Protein AF-0000000074038836 (afdb_homodimer)

Foldseek 3Di:
DKEWEFEDAVLFTFKIKIADPLCADPPDRDPLNVQLCVLVVVLVVVQVPQPQWDKDWDDPDGRMTMIGTPGGPPRVVRSVSSVCSQVSLVVSCVVPVPGYHYYYYYDDPVPVVPVVVVVPPD/DKEWEFEDAVLFTFKIKIADPLCADPPDRDPLNVQLCVLVVVLVVVQVPQPQWDKDWDDPDGRMTMIGTPGHPPRVVRSVSSVCSQVSLVVSCVVPVPGYHYYYYYDDPPPVVVVVVVVPPD

Solvent-accessible surface area (backbone atoms only — not comparable to full-atom values): 12627 Å² total; per-residue (Å²): 87,35,40,36,39,39,34,17,52,97,76,32,62,37,37,36,38,33,38,26,72,44,60,49,54,87,85,73,50,42,54,66,35,53,42,53,48,16,47,53,51,16,47,52,49,50,46,68,68,36,80,57,38,41,71,49,77,46,74,81,44,86,23,29,44,37,38,34,49,77,43,56,74,53,52,52,23,47,36,20,32,34,50,37,50,53,38,20,47,48,37,43,20,68,76,34,64,87,43,31,47,64,47,77,45,71,60,53,88,73,60,61,57,59,67,60,50,68,70,59,68,114,87,34,41,36,39,38,33,16,52,98,73,31,60,38,37,38,39,34,38,24,71,43,59,51,53,86,86,70,52,42,55,67,33,54,43,52,48,16,46,53,51,14,47,52,50,49,46,67,69,34,82,56,36,40,72,48,75,44,74,81,45,86,22,28,43,36,41,33,49,79,43,56,74,54,51,51,24,45,37,20,32,34,49,35,49,54,38,20,47,48,36,43,19,69,75,34,64,87,44,30,46,65,48,78,45,72,60,53,89,74,61,61,58,58,68,59,51,67,69,61,67,118

InterPro domains:
  IPR007422 Cysteine protease Prp [PF04327] (1-100)
  IPR036764 Cysteine protease Prp superfamily [G3DSA:3.30.70.1490] (1-104)
  IPR036764 Cysteine protease Prp superfamily [SSF118010] (1-103)

Organism: NCBI:txid159291

Sequence (244 aa):
MISVSVRTRDGIPVRIEANGHGLRGADHRSASCAAVSAVLKGLGVVLVENSSCTVQGSVAGPGAFVLTVKDCRDQAWLQGVADLLGQTLQEIALAWPEEVCFSADELSKTEFSRIEENSDGTMISVSVRTRDGIPVRIEANGHGLRGADHRSASCAAVSAVLKGLGVVLVENSSCTVQGSVAGPGAFVLTVKDCRDQAWLQGVADLLGQTLQEIALAWPEEVCFSADELSKTEFSRIEENSDGT

Structure (mmCIF, N/CA/C/O backbone):
data_AF-0000000074038836-model_v1
#
loop_
_entity.id
_entity.type
_entity.pdbx_description
1 polymer 'Uncharacterized conserved protein YsxB, DUF464 family'
#
loop_
_atom_site.group_PDB
_atom_site.id
_atom_site.type_symbol
_atom_site.label_atom_id
_atom_site.label_alt_id
_atom_site.label_comp_id
_atom_site.label_asym_id
_atom_site.label_entity_id
_atom_site.label_seq_id
_atom_site.pdbx_PDB_ins_code
_atom_site.Cartn_x
_atom_site.Cartn_y
_atom_site.Cartn_z
_atom_site.occupancy
_atom_site.B_iso_or_equiv
_atom_site.auth_seq_id
_atom_site.auth_comp_id
_atom_site.auth_asym_id
_atom_site.auth_atom_id
_atom_site.pdbx_PDB_model_num
ATOM 1 N N . MET A 1 1 ? 13.664 -13.961 -8.438 1 88.31 1 MET A N 1
ATOM 2 C CA . MET A 1 1 ? 13.594 -13.234 -7.172 1 88.31 1 MET A CA 1
ATOM 3 C C . MET A 1 1 ? 13.422 -11.742 -7.406 1 88.31 1 MET A C 1
ATOM 5 O O . MET A 1 1 ? 14.094 -11.156 -8.258 1 88.31 1 MET A O 1
ATOM 9 N N . ILE A 1 2 ? 12.562 -11.188 -6.824 1 91.25 2 ILE A N 1
ATOM 10 C CA . ILE A 1 2 ? 12.312 -9.75 -6.887 1 91.25 2 ILE A CA 1
ATOM 11 C C . ILE A 1 2 ? 12.93 -9.062 -5.668 1 91.25 2 ILE A C 1
ATOM 13 O O . ILE A 1 2 ? 12.68 -9.477 -4.531 1 91.25 2 ILE A O 1
ATOM 17 N N . SER A 1 3 ? 13.75 -8.141 -5.887 1 94.44 3 SER A N 1
ATOM 18 C CA . SER A 1 3 ? 14.312 -7.336 -4.809 1 94.44 3 SER A CA 1
ATOM 19 C C . SER A 1 3 ? 13.734 -5.926 -4.809 1 94.44 3 SER A C 1
ATOM 21 O O . SER A 1 3 ? 13.703 -5.266 -5.848 1 94.44 3 SER A O 1
ATOM 23 N N . VAL A 1 4 ? 13.234 -5.512 -3.717 1 96.25 4 VAL A N 1
ATOM 24 C CA . VAL A 1 4 ? 12.703 -4.164 -3.561 1 96.25 4 VAL A CA 1
ATOM 25 C C . VAL A 1 4 ? 13.43 -3.451 -2.424 1 96.25 4 VAL A C 1
ATOM 27 O O . VAL A 1 4 ? 13.586 -4.008 -1.334 1 96.25 4 VAL A O 1
ATOM 30 N N . SER A 1 5 ? 13.859 -2.26 -2.66 1 96.19 5 SER A N 1
ATOM 31 C CA . SER A 1 5 ? 14.539 -1.459 -1.647 1 96.19 5 SER A CA 1
ATOM 32 C C . SER A 1 5 ? 13.922 -0.07 -1.532 1 96.19 5 SER A C 1
ATOM 34 O O . SER A 1 5 ? 13.547 0.534 -2.539 1 96.19 5 SER A O 1
ATOM 36 N N . VAL A 1 6 ? 13.758 0.363 -0.367 1 96.56 6 VAL A N 1
ATOM 37 C CA . VAL A 1 6 ? 13.305 1.716 -0.069 1 96.56 6 VAL A CA 1
ATOM 38 C C . VAL A 1 6 ? 14.359 2.449 0.755 1 96.56 6 VAL A C 1
ATOM 40 O O . VAL A 1 6 ? 14.703 2.018 1.856 1 96.56 6 VAL A O 1
ATOM 43 N N . ARG A 1 7 ? 14.836 3.502 0.233 1 95.81 7 ARG A N 1
ATOM 44 C CA . ARG A 1 7 ? 15.789 4.344 0.943 1 95.81 7 ARG A CA 1
ATOM 45 C C . ARG A 1 7 ? 15.125 5.609 1.468 1 95.81 7 ARG A C 1
ATOM 47 O O . ARG A 1 7 ? 14.453 6.324 0.716 1 95.81 7 ARG A O 1
ATOM 54 N N . THR A 1 8 ? 15.367 5.824 2.73 1 93.06 8 THR A N 1
ATOM 55 C CA . THR A 1 8 ? 14.703 6.953 3.369 1 93.06 8 THR A CA 1
ATOM 56 C C . THR A 1 8 ? 15.727 7.938 3.932 1 93.06 8 THR A C 1
ATOM 58 O O . THR A 1 8 ? 16.875 7.574 4.176 1 93.06 8 THR A O 1
ATOM 61 N N . ARG A 1 9 ? 15.32 9.195 3.967 1 89.88 9 ARG A N 1
ATOM 62 C CA . ARG A 1 9 ? 16 10.258 4.699 1 89.88 9 ARG A CA 1
ATOM 63 C C . ARG A 1 9 ? 15.109 10.836 5.785 1 89.88 9 ARG A C 1
ATOM 65 O O . ARG A 1 9 ? 14.07 11.43 5.484 1 89.88 9 ARG A O 1
ATOM 72 N N . ASP A 1 10 ? 15.492 10.695 7.055 1 84.12 10 ASP A N 1
ATOM 73 C CA . ASP A 1 10 ? 14.672 11.141 8.172 1 84.12 10 ASP A CA 1
ATOM 74 C C . ASP A 1 10 ? 13.281 10.508 8.125 1 84.12 10 ASP A C 1
ATOM 76 O O . ASP A 1 10 ? 12.273 11.195 8.289 1 84.12 10 ASP A O 1
ATOM 80 N N . GLY A 1 11 ? 13.211 9.195 7.652 1 82.5 11 GLY A N 1
ATOM 81 C CA . GLY A 1 11 ? 11.977 8.422 7.637 1 82.5 11 GLY A CA 1
ATOM 82 C C . GLY A 1 11 ? 11.156 8.641 6.379 1 82.5 11 GLY A C 1
ATOM 83 O O . GLY A 1 11 ? 10.133 7.992 6.184 1 82.5 11 GLY A O 1
ATOM 84 N N . ILE A 1 12 ? 11.57 9.547 5.566 1 86 12 ILE A N 1
ATOM 85 C CA . ILE A 1 12 ? 10.852 9.875 4.34 1 86 12 ILE A CA 1
ATOM 86 C C . ILE A 1 12 ? 11.516 9.18 3.15 1 86 12 ILE A C 1
ATOM 88 O O . ILE A 1 12 ? 12.727 9.273 2.969 1 86 12 ILE A O 1
ATOM 92 N N . PRO A 1 13 ? 10.695 8.461 2.369 1 91.94 13 PRO A N 1
ATOM 93 C CA . PRO A 1 13 ? 11.289 7.777 1.222 1 91.94 13 PRO A CA 1
ATOM 94 C C . PRO A 1 13 ? 11.875 8.742 0.195 1 91.94 13 PRO A C 1
ATOM 96 O O . PRO A 1 13 ? 11.203 9.688 -0.222 1 91.94 13 PRO A O 1
ATOM 99 N N . VAL A 1 14 ? 13.039 8.555 -0.235 1 92.5 14 VAL A N 1
ATOM 100 C CA . VAL A 1 14 ? 13.672 9.414 -1.227 1 92.5 14 VAL A CA 1
ATOM 101 C C . VAL A 1 14 ? 13.953 8.617 -2.498 1 92.5 14 VAL A C 1
ATOM 103 O O . VAL A 1 14 ? 14.031 9.18 -3.59 1 92.5 14 VAL A O 1
ATOM 106 N N . ARG A 1 15 ? 14.117 7.27 -2.32 1 94.31 15 ARG A N 1
ATOM 107 C CA . ARG A 1 15 ? 14.406 6.422 -3.471 1 94.31 15 ARG A CA 1
ATOM 108 C C . ARG A 1 15 ? 13.805 5.031 -3.293 1 94.31 15 ARG A C 1
ATOM 110 O O . ARG A 1 15 ? 13.945 4.418 -2.23 1 94.31 15 ARG A O 1
ATOM 117 N N . ILE A 1 16 ? 13.141 4.555 -4.293 1 95.38 16 ILE A N 1
ATOM 118 C CA . ILE A 1 16 ? 12.555 3.219 -4.336 1 95.38 16 ILE A CA 1
ATOM 119 C C . ILE A 1 16 ? 13.047 2.479 -5.578 1 95.38 16 ILE A C 1
ATOM 121 O O . ILE A 1 16 ? 12.984 3.012 -6.688 1 95.38 16 ILE A O 1
ATOM 125 N N . GLU A 1 17 ? 13.547 1.301 -5.348 1 93.56 17 GLU A N 1
ATOM 126 C CA . GLU A 1 17 ? 14.07 0.498 -6.449 1 93.56 17 GLU A CA 1
ATOM 127 C C . GLU A 1 17 ? 13.531 -0.93 -6.395 1 93.56 17 GLU A C 1
ATOM 129 O O . GLU A 1 17 ? 13.406 -1.51 -5.316 1 93.56 17 GLU A O 1
ATOM 134 N N . ALA A 1 18 ? 13.211 -1.424 -7.516 1 93.06 18 ALA A N 1
ATOM 135 C CA . ALA A 1 18 ? 12.82 -2.824 -7.652 1 93.06 18 ALA A CA 1
ATOM 136 C C . ALA A 1 18 ? 13.516 -3.477 -8.844 1 93.06 18 ALA A C 1
ATOM 138 O O . ALA A 1 18 ? 13.68 -2.854 -9.891 1 93.06 18 ALA A O 1
ATOM 139 N N . ASN A 1 19 ? 13.992 -4.668 -8.547 1 88.81 19 ASN A N 1
ATOM 140 C CA . ASN A 1 19 ? 14.664 -5.441 -9.586 1 88.81 19 ASN A CA 1
ATOM 141 C C . ASN A 1 19 ? 14.266 -6.914 -9.531 1 88.81 19 ASN A C 1
ATOM 143 O O . ASN A 1 19 ? 14.109 -7.48 -8.453 1 88.81 19 ASN A O 1
ATOM 147 N N . GLY A 1 20 ? 14.242 -7.516 -10.742 1 80.38 20 GLY A N 1
ATOM 148 C CA . GLY A 1 20 ? 14.023 -8.953 -10.734 1 80.38 20 GLY A CA 1
ATOM 149 C C . GLY A 1 20 ? 13.336 -9.453 -11.992 1 80.38 20 GLY A C 1
ATOM 150 O O . GLY A 1 20 ? 12.695 -8.688 -12.703 1 80.38 20 GLY A O 1
ATOM 151 N N . HIS A 1 21 ? 13.703 -10.617 -12.422 1 61.56 21 HIS A N 1
ATOM 152 C CA . HIS A 1 21 ? 13.281 -11.344 -13.609 1 61.56 21 HIS A CA 1
ATOM 153 C C . HIS A 1 21 ? 11.758 -11.469 -13.672 1 61.56 21 HIS A C 1
ATOM 155 O O . HIS A 1 21 ? 11.188 -11.594 -14.758 1 61.56 21 HIS A O 1
ATOM 161 N N . GLY A 1 22 ? 11.148 -11.555 -12.562 1 53.28 22 GLY A N 1
ATOM 162 C CA . GLY A 1 22 ? 9.711 -11.766 -12.539 1 53.28 22 GLY A CA 1
ATOM 163 C C . GLY A 1 22 ? 8.922 -10.555 -13.016 1 53.28 22 GLY A C 1
ATOM 164 O O . GLY A 1 22 ? 7.707 -10.641 -13.211 1 53.28 22 GLY A O 1
ATOM 165 N N . LEU A 1 23 ? 9.68 -9.305 -12.961 1 53.97 23 LEU A N 1
ATOM 166 C CA . LEU A 1 23 ? 8.977 -8.117 -13.438 1 53.97 23 LEU A CA 1
ATOM 167 C C . LEU A 1 23 ? 9.047 -8.016 -14.953 1 53.97 23 LEU A C 1
ATOM 169 O O . LEU A 1 23 ? 8.469 -7.102 -15.547 1 53.97 23 LEU A O 1
ATOM 173 N N . ARG A 1 24 ? 9.984 -8.82 -15.625 1 50.97 24 ARG A N 1
ATOM 174 C CA . ARG A 1 24 ? 10.32 -8.656 -17.031 1 50.97 24 ARG A CA 1
ATOM 175 C C . ARG A 1 24 ? 9.102 -8.891 -17.922 1 50.97 24 ARG A C 1
ATOM 177 O O . ARG A 1 24 ? 8.938 -8.234 -18.938 1 50.97 24 ARG A O 1
ATOM 184 N N . GLY A 1 25 ? 8.523 -10.273 -18.188 1 43.94 25 GLY A N 1
ATOM 185 C CA . GLY A 1 25 ? 7.68 -10.602 -19.328 1 43.94 25 GLY A CA 1
ATOM 186 C C . GLY A 1 25 ? 6.254 -10.938 -18.938 1 43.94 25 GLY A C 1
ATOM 187 O O . GLY A 1 25 ? 5.98 -11.273 -17.781 1 43.94 25 GLY A O 1
ATOM 188 N N . ALA A 1 26 ? 5.289 -10.367 -19.812 1 46.34 26 ALA A N 1
ATOM 189 C CA . ALA A 1 26 ? 3.838 -10.516 -19.891 1 46.34 26 ALA A CA 1
ATOM 190 C C . ALA A 1 26 ? 3.412 -11.938 -19.562 1 46.34 26 ALA A C 1
ATOM 192 O O . ALA A 1 26 ? 2.328 -12.164 -19.016 1 46.34 26 ALA A O 1
ATOM 193 N N . ASP A 1 27 ? 4.156 -12.883 -20.047 1 48.97 27 ASP A N 1
ATOM 194 C CA . ASP A 1 27 ? 3.48 -14.164 -20.219 1 48.97 27 ASP A CA 1
ATOM 195 C C . ASP A 1 27 ? 3.244 -14.844 -18.859 1 48.97 27 ASP A C 1
ATOM 197 O O . ASP A 1 27 ? 2.195 -15.453 -18.641 1 48.97 27 ASP A O 1
ATOM 201 N N . HIS A 1 28 ? 4.348 -14.891 -17.953 1 55.69 28 HIS A N 1
ATOM 202 C CA . HIS A 1 28 ? 4.125 -15.648 -16.734 1 55.69 28 HIS A CA 1
ATOM 203 C C . HIS A 1 28 ? 4.48 -14.828 -15.5 1 55.69 28 HIS A C 1
ATOM 205 O O . HIS A 1 28 ? 5.535 -15.039 -14.891 1 55.69 28 HIS A O 1
ATOM 211 N N . ARG A 1 29 ? 3.824 -13.75 -15.328 1 66.12 29 ARG A N 1
ATOM 212 C CA . ARG A 1 29 ? 4.16 -13.039 -14.102 1 66.12 29 ARG A CA 1
ATOM 213 C C . ARG A 1 29 ? 3.705 -13.82 -12.875 1 66.12 29 ARG A C 1
ATOM 215 O O . ARG A 1 29 ? 2.578 -14.32 -12.828 1 66.12 29 ARG A O 1
ATOM 222 N N . SER A 1 30 ? 4.777 -14.086 -12.094 1 84.06 30 SER A N 1
ATOM 223 C CA . SER A 1 30 ? 4.457 -14.758 -10.844 1 84.06 30 SER A CA 1
ATOM 224 C C . SER A 1 30 ? 3.49 -13.93 -10 1 84.06 30 SER A C 1
ATOM 226 O O . SER A 1 30 ? 3.279 -12.742 -10.273 1 84.06 30 SER A O 1
ATOM 228 N N . ALA A 1 31 ? 2.773 -14.539 -9.227 1 87.75 31 ALA A N 1
ATOM 229 C CA . ALA A 1 31 ? 1.852 -13.906 -8.289 1 87.75 31 ALA A CA 1
ATOM 230 C C . ALA A 1 31 ? 2.549 -12.812 -7.488 1 87.75 31 ALA A C 1
ATOM 232 O O . ALA A 1 31 ? 2.002 -11.719 -7.305 1 87.75 31 ALA A O 1
ATOM 233 N N . SER A 1 32 ? 3.793 -13.078 -7.105 1 91.06 32 SER A N 1
ATOM 234 C CA . SER A 1 32 ? 4.555 -12.109 -6.316 1 91.06 32 SER A CA 1
ATOM 235 C C . SER A 1 32 ? 4.934 -10.891 -7.148 1 91.06 32 SER A C 1
ATOM 237 O O . SER A 1 32 ? 4.926 -9.766 -6.648 1 91.06 32 SER A O 1
ATOM 239 N N . CYS A 1 33 ? 5.203 -11.039 -8.445 1 90.56 33 CYS A N 1
ATOM 240 C CA . CYS A 1 33 ? 5.5 -9.914 -9.328 1 90.56 33 CYS A CA 1
ATOM 241 C C . CYS A 1 33 ? 4.289 -9 -9.477 1 90.56 33 CYS A C 1
ATOM 243 O O . CYS A 1 33 ? 4.422 -7.777 -9.453 1 90.56 33 CYS A O 1
ATOM 245 N N . ALA A 1 34 ? 3.139 -9.695 -9.695 1 91.62 34 ALA A N 1
ATOM 246 C CA . ALA A 1 34 ? 1.912 -8.914 -9.828 1 91.62 34 ALA A CA 1
ATOM 247 C C . ALA A 1 34 ? 1.633 -8.109 -8.562 1 91.62 34 ALA A C 1
ATOM 249 O O . ALA A 1 34 ? 1.223 -6.949 -8.641 1 91.62 34 ALA A O 1
ATOM 250 N N . ALA A 1 35 ? 1.843 -8.68 -7.371 1 94.5 35 ALA A N 1
ATOM 251 C CA . ALA A 1 35 ? 1.605 -8.008 -6.098 1 94.5 35 ALA A CA 1
ATOM 252 C C . ALA A 1 35 ? 2.547 -6.816 -5.926 1 94.5 35 ALA A C 1
ATOM 254 O O . ALA A 1 35 ? 2.104 -5.703 -5.633 1 94.5 35 ALA A O 1
ATOM 255 N N . VAL A 1 36 ? 3.854 -7.008 -6.152 1 95 36 VAL A N 1
ATOM 256 C CA . VAL A 1 36 ? 4.852 -5.953 -6.012 1 95 36 VAL A CA 1
ATOM 257 C C . VAL A 1 36 ? 4.574 -4.844 -7.023 1 95 36 VAL A C 1
ATOM 259 O O . VAL A 1 36 ? 4.602 -3.658 -6.676 1 95 36 VAL A O 1
ATOM 262 N N . SER A 1 37 ? 4.266 -5.203 -8.242 1 92.81 37 SER A N 1
ATOM 263 C CA . SER A 1 37 ? 3.975 -4.227 -9.289 1 92.81 37 SER A CA 1
ATOM 264 C C . SER A 1 37 ? 2.775 -3.359 -8.914 1 92.81 37 SER A C 1
ATOM 266 O O . SER A 1 37 ? 2.777 -2.15 -9.156 1 92.81 37 SER A O 1
ATOM 268 N N . ALA A 1 38 ? 1.725 -3.973 -8.359 1 95.38 38 ALA A N 1
ATOM 269 C CA . ALA A 1 38 ? 0.521 -3.24 -7.973 1 95.38 38 ALA A CA 1
ATOM 270 C C . ALA A 1 38 ? 0.84 -2.17 -6.93 1 95.38 38 ALA A C 1
ATOM 272 O O . ALA A 1 38 ? 0.372 -1.034 -7.035 1 95.38 38 ALA A O 1
ATOM 273 N N . VAL A 1 39 ? 1.677 -2.494 -5.934 1 97.19 39 VAL A N 1
ATOM 274 C CA . VAL A 1 39 ? 2.031 -1.559 -4.871 1 97.19 39 VAL A CA 1
ATOM 275 C C . VAL A 1 39 ? 2.875 -0.421 -5.445 1 97.19 39 VAL A C 1
ATOM 277 O O . VAL A 1 39 ? 2.609 0.753 -5.176 1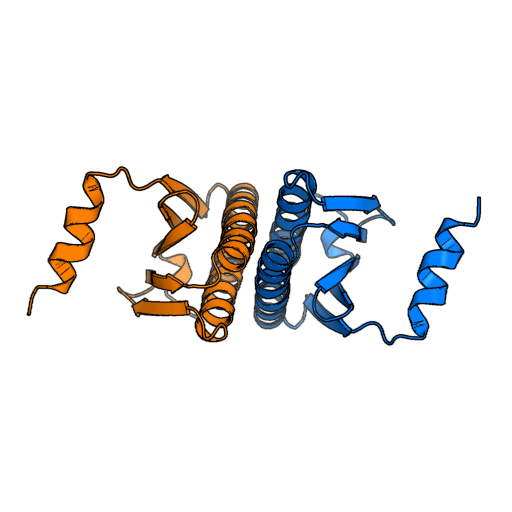 97.19 39 VAL A O 1
ATOM 280 N N . LEU A 1 40 ? 3.855 -0.752 -6.293 1 95.31 40 LEU A N 1
ATOM 281 C CA . LEU A 1 40 ? 4.773 0.246 -6.828 1 95.31 40 LEU A CA 1
ATOM 282 C C . LEU A 1 40 ? 4.07 1.15 -7.832 1 95.31 40 LEU A C 1
ATOM 284 O O . LEU A 1 40 ? 4.344 2.352 -7.895 1 95.31 40 LEU A O 1
ATOM 288 N N . LYS A 1 41 ? 3.225 0.587 -8.648 1 94.88 41 LYS A N 1
ATOM 289 C CA . LYS A 1 41 ? 2.422 1.412 -9.547 1 94.88 41 LYS A CA 1
ATOM 290 C C . LYS A 1 41 ? 1.504 2.346 -8.758 1 94.88 41 LYS A C 1
ATOM 292 O O . LYS A 1 41 ? 1.359 3.52 -9.109 1 94.88 41 LYS A O 1
ATOM 297 N N . GLY A 1 42 ? 0.85 1.802 -7.688 1 97.31 42 GLY A N 1
ATOM 298 C CA . GLY A 1 42 ? 0.051 2.65 -6.816 1 97.31 42 GLY A CA 1
ATOM 299 C C . GLY A 1 42 ? 0.829 3.818 -6.246 1 97.31 42 GLY A C 1
ATOM 300 O O . GLY A 1 42 ? 0.348 4.953 -6.25 1 97.31 42 GLY A O 1
ATOM 301 N N . LEU A 1 43 ? 2.031 3.539 -5.777 1 97.25 43 LEU A N 1
ATOM 302 C CA . LEU A 1 43 ? 2.92 4.578 -5.262 1 97.25 43 LEU A CA 1
ATOM 303 C C . LEU A 1 43 ? 3.178 5.645 -6.32 1 97.25 43 LEU A C 1
ATOM 305 O O . LEU A 1 43 ? 3.066 6.84 -6.039 1 97.25 43 LEU A O 1
ATOM 309 N N . GLY A 1 44 ? 3.539 5.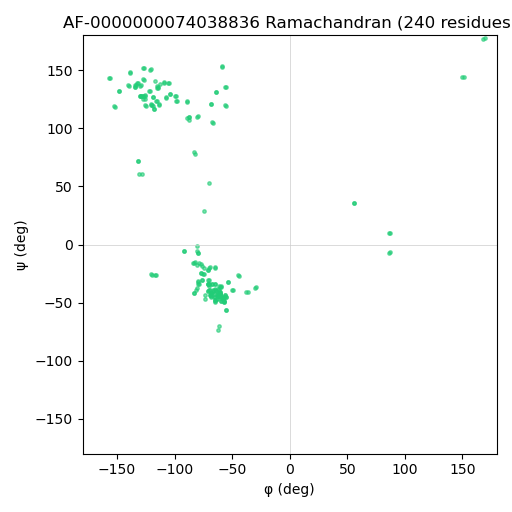18 -7.508 1 96.19 44 GLY A N 1
ATOM 310 C CA . GLY A 1 44 ? 3.797 6.125 -8.578 1 96.19 44 GLY A CA 1
ATOM 311 C C . GLY A 1 44 ? 2.625 7.047 -8.859 1 96.19 44 GLY A C 1
ATOM 312 O O . GLY A 1 44 ? 2.801 8.258 -8.992 1 96.19 44 GLY A O 1
ATOM 313 N N . VAL A 1 45 ? 1.461 6.504 -8.883 1 97.19 45 VAL A N 1
ATOM 314 C CA . VAL A 1 45 ? 0.26 7.27 -9.195 1 97.19 45 VAL A CA 1
ATOM 315 C C . VAL A 1 45 ? 0.012 8.312 -8.109 1 97.19 45 VAL A C 1
ATOM 317 O O . VAL A 1 45 ? -0.179 9.492 -8.406 1 97.19 45 VAL A O 1
ATOM 320 N N . VAL A 1 46 ? 0.073 7.957 -6.828 1 97.62 46 VAL A N 1
ATOM 321 C CA . VAL A 1 46 ? -0.312 8.883 -5.766 1 97.62 46 VAL A CA 1
ATOM 322 C C . VAL A 1 46 ? 0.732 9.992 -5.645 1 97.62 46 VAL A C 1
ATOM 324 O O . VAL A 1 46 ? 0.397 11.141 -5.344 1 97.62 46 VAL A O 1
ATOM 327 N N . LEU A 1 47 ? 1.976 9.656 -5.887 1 97 47 LEU A N 1
ATOM 328 C CA . LEU A 1 47 ? 3.023 10.672 -5.82 1 97 47 LEU A CA 1
ATOM 329 C C . LEU A 1 47 ? 2.879 11.672 -6.961 1 97 47 LEU A C 1
ATOM 331 O O . LEU A 1 47 ? 3.053 12.875 -6.762 1 97 47 LEU A O 1
ATOM 335 N N . VAL A 1 48 ? 2.584 11.164 -8.156 1 96.31 48 VAL A N 1
ATOM 336 C CA . VAL A 1 48 ? 2.432 12.023 -9.328 1 96.31 48 VAL A CA 1
ATOM 337 C C . VAL A 1 48 ? 1.19 12.898 -9.164 1 96.31 48 VAL A C 1
ATOM 339 O O . VAL A 1 48 ? 1.181 14.055 -9.586 1 96.31 48 VAL A O 1
ATOM 342 N N . GLU A 1 49 ? 0.183 12.367 -8.539 1 96.62 49 GLU A N 1
ATOM 343 C CA . GLU A 1 49 ? -1.082 13.078 -8.398 1 96.62 49 GLU A CA 1
ATOM 344 C C . GLU A 1 49 ? -0.994 14.141 -7.309 1 96.62 49 GLU A C 1
ATOM 346 O O . GLU A 1 49 ? -1.828 15.047 -7.25 1 96.62 49 GLU A O 1
ATOM 351 N N . ASN A 1 50 ? -0.08 13.953 -6.355 1 96.88 50 ASN A N 1
ATOM 352 C CA . ASN A 1 50 ? 0.106 14.984 -5.34 1 96.88 50 ASN A CA 1
ATOM 353 C C . ASN A 1 50 ? 0.964 16.125 -5.859 1 96.88 50 ASN A C 1
ATOM 355 O O . ASN A 1 50 ? 2.176 15.984 -6.027 1 96.88 50 ASN A O 1
ATOM 359 N N . SER A 1 51 ? 0.373 17.25 -6.059 1 95.94 51 SER A N 1
ATOM 360 C CA . SER A 1 51 ? 1.005 18.391 -6.715 1 95.94 51 SER A CA 1
ATOM 361 C C . SER A 1 51 ? 2.166 18.938 -5.887 1 95.94 51 SER A C 1
ATOM 363 O O . SER A 1 51 ? 3.012 19.672 -6.398 1 95.94 51 SER A O 1
ATOM 365 N N . SER A 1 52 ? 2.188 18.625 -4.621 1 96.31 52 SER A N 1
ATOM 366 C CA . SER A 1 52 ? 3.264 19.125 -3.777 1 96.31 52 SER A CA 1
ATOM 367 C C . SER A 1 52 ? 4.531 18.297 -3.945 1 96.31 52 SER A C 1
ATOM 369 O O . SER A 1 52 ? 5.59 18.656 -3.428 1 96.31 52 SER A O 1
ATOM 371 N N . CYS A 1 53 ? 4.449 17.188 -4.688 1 96.38 53 CYS A N 1
ATOM 372 C CA . CYS A 1 53 ? 5.578 16.281 -4.824 1 96.38 53 CYS A CA 1
ATOM 373 C C . CYS A 1 53 ? 6.168 16.344 -6.227 1 96.38 53 CYS A C 1
ATOM 375 O O . CYS A 1 53 ? 5.434 16.516 -7.203 1 96.38 53 CYS A O 1
ATOM 377 N N . THR A 1 54 ? 7.438 16.312 -6.266 1 96.31 54 THR A N 1
ATOM 378 C CA . THR A 1 54 ? 8.172 16.141 -7.516 1 96.31 54 THR A CA 1
ATOM 379 C C . THR A 1 54 ? 8.914 14.805 -7.535 1 96.31 54 THR A C 1
ATOM 381 O O . THR A 1 54 ? 9.719 14.523 -6.645 1 96.31 54 THR A O 1
ATOM 384 N N . VAL A 1 55 ? 8.578 13.984 -8.5 1 95.88 55 VAL A N 1
ATOM 385 C CA . VAL A 1 55 ? 9.164 12.656 -8.57 1 95.88 55 VAL A CA 1
ATOM 386 C C . VAL A 1 55 ? 9.781 12.43 -9.945 1 95.88 55 VAL A C 1
ATOM 388 O O . VAL A 1 55 ? 9.414 13.102 -10.914 1 95.88 55 VAL A O 1
ATOM 391 N N . GLN A 1 56 ? 10.797 11.594 -9.977 1 93.25 56 GLN A N 1
ATOM 392 C CA . GLN A 1 56 ? 11.43 11.148 -11.211 1 93.25 56 GLN A CA 1
ATOM 393 C C . GLN A 1 56 ? 11.445 9.625 -11.297 1 93.25 56 GLN A C 1
ATOM 395 O O . GLN A 1 56 ? 11.891 8.945 -10.375 1 93.25 56 GLN A O 1
ATOM 400 N N . GLY A 1 57 ? 10.805 9.102 -12.32 1 88.44 57 GLY A N 1
ATOM 401 C CA . GLY A 1 57 ? 10.812 7.672 -12.57 1 88.44 57 GLY A CA 1
ATOM 402 C C . GLY A 1 57 ? 11.719 7.273 -13.719 1 88.44 57 GLY A C 1
ATOM 403 O O . GLY A 1 57 ? 11.93 8.047 -14.656 1 88.44 57 GLY A O 1
ATOM 404 N N . SER A 1 58 ? 12.438 6.164 -13.531 1 79.25 58 SER A N 1
ATOM 405 C CA . SER A 1 58 ? 13.203 5.633 -14.656 1 79.25 58 SER A CA 1
ATOM 406 C C . SER A 1 58 ? 13.125 4.109 -14.711 1 79.25 58 SER A C 1
ATOM 408 O O . SER A 1 58 ? 12.844 3.463 -13.695 1 79.25 58 SER A O 1
ATOM 410 N N . VAL A 1 59 ? 12.938 3.693 -15.93 1 73.12 59 VAL A N 1
ATOM 411 C CA . VAL A 1 59 ? 13.125 2.264 -16.141 1 73.12 59 VAL A CA 1
ATOM 412 C C . VAL A 1 59 ? 14.594 1.979 -16.453 1 73.12 59 VAL A C 1
ATOM 414 O O . VAL A 1 59 ? 15.133 2.465 -17.438 1 73.12 59 VAL A O 1
ATOM 417 N N . ALA A 1 60 ? 15.242 1.371 -15.43 1 66.75 60 ALA A N 1
ATOM 418 C CA . ALA A 1 60 ? 16.672 1.15 -15.578 1 66.75 60 ALA A CA 1
ATOM 419 C C . ALA A 1 60 ? 16.953 -0.033 -16.5 1 66.75 60 ALA A C 1
ATOM 421 O O . ALA A 1 60 ? 18.078 -0.196 -16.984 1 66.75 60 ALA A O 1
ATOM 422 N N . GLY A 1 61 ? 16.094 -0.841 -16.766 1 64.94 61 GLY A N 1
ATOM 423 C CA . GLY A 1 61 ? 16.156 -2.029 -17.594 1 64.94 61 GLY A CA 1
ATOM 424 C C . GLY A 1 61 ? 14.93 -2.912 -17.484 1 64.94 61 GLY A C 1
ATOM 425 O O . GLY A 1 61 ? 14 -2.592 -16.734 1 64.94 61 GLY A O 1
ATOM 426 N N . PRO A 1 62 ? 15.008 -3.945 -18.281 1 65.38 62 PRO A N 1
ATOM 427 C CA . PRO A 1 62 ? 13.883 -4.875 -18.141 1 65.38 62 PRO A CA 1
ATOM 428 C C . PRO A 1 62 ? 13.703 -5.379 -16.719 1 65.38 62 PRO A C 1
ATOM 430 O O . PRO A 1 62 ? 14.656 -5.852 -16.094 1 65.38 62 PRO A O 1
ATOM 433 N N . GLY A 1 63 ? 12.586 -5.113 -16.188 1 72.81 63 GLY A N 1
ATOM 434 C CA . GLY A 1 63 ? 12.297 -5.633 -14.859 1 72.81 63 GLY A CA 1
ATOM 435 C C . GLY A 1 63 ? 12.797 -4.742 -13.742 1 72.81 63 GLY A C 1
ATOM 436 O O . GLY A 1 63 ? 12.922 -5.184 -12.594 1 72.81 63 GLY A O 1
ATOM 437 N N . ALA A 1 64 ? 13.211 -3.564 -14.211 1 82.25 64 ALA A N 1
ATOM 438 C CA . ALA A 1 64 ? 13.75 -2.668 -13.188 1 82.25 64 ALA A CA 1
ATOM 439 C C . ALA A 1 64 ? 12.875 -1.427 -13.031 1 82.25 64 ALA A C 1
ATOM 441 O O . ALA A 1 64 ? 12.375 -0.885 -14.023 1 82.25 64 ALA A O 1
ATOM 442 N N . PHE A 1 65 ? 12.625 -1.083 -11.836 1 87.12 65 PHE A N 1
ATOM 443 C CA . PHE A 1 65 ? 11.867 0.104 -11.461 1 87.12 65 PHE A CA 1
ATOM 444 C C . PHE A 1 65 ? 12.664 0.961 -10.484 1 87.12 65 PHE A C 1
ATOM 446 O O . PHE A 1 65 ? 13.219 0.449 -9.508 1 87.12 65 PHE A O 1
ATOM 453 N N . VAL A 1 66 ? 12.844 2.271 -10.852 1 92.44 66 VAL A N 1
ATOM 454 C CA . VAL A 1 66 ? 13.453 3.221 -9.922 1 92.44 66 VAL A CA 1
ATOM 455 C C . VAL A 1 66 ? 12.586 4.477 -9.828 1 92.44 66 VAL A C 1
ATOM 457 O O . VAL A 1 66 ? 12.203 5.047 -10.852 1 92.44 66 VAL A O 1
ATOM 460 N N . LEU A 1 67 ? 12.266 4.832 -8.688 1 95 67 LEU A N 1
ATOM 461 C CA . LEU A 1 67 ? 11.516 6.051 -8.414 1 95 67 LEU A CA 1
ATOM 462 C C . LEU A 1 67 ? 12.227 6.91 -7.375 1 95 67 LEU A C 1
ATOM 464 O O . LEU A 1 67 ? 12.609 6.418 -6.312 1 95 67 LEU A O 1
ATOM 468 N N . THR A 1 68 ? 12.422 8.18 -7.723 1 94.88 68 THR A N 1
ATOM 469 C CA . THR A 1 68 ? 13.07 9.117 -6.812 1 94.88 68 THR A CA 1
ATOM 470 C C . THR A 1 68 ? 12.125 10.258 -6.457 1 94.88 68 THR A C 1
ATOM 472 O O . THR A 1 68 ? 11.555 10.898 -7.348 1 94.88 68 THR A O 1
ATOM 475 N N . VAL A 1 69 ? 11.938 10.5 -5.246 1 96.38 69 VAL A N 1
ATOM 476 C CA . VAL A 1 69 ? 11.203 11.664 -4.773 1 96.38 69 VAL A CA 1
ATOM 477 C C . VAL A 1 69 ? 12.156 12.852 -4.617 1 96.38 69 VAL A C 1
ATOM 479 O O . VAL A 1 69 ? 12.961 12.891 -3.682 1 96.38 69 VAL A O 1
ATOM 482 N N . LYS A 1 70 ? 12.031 13.805 -5.441 1 94.81 70 LYS A N 1
ATOM 483 C CA . LYS A 1 70 ? 12.938 14.945 -5.469 1 94.81 70 LYS A CA 1
ATOM 484 C C . LYS A 1 70 ? 12.531 15.992 -4.434 1 94.81 70 LYS A C 1
ATOM 486 O O . LYS A 1 70 ? 13.383 16.641 -3.824 1 94.81 70 LYS A O 1
ATOM 491 N N . ASP A 1 71 ? 11.227 16.203 -4.359 1 93.75 71 ASP A N 1
ATOM 492 C CA . ASP A 1 71 ? 10.672 17.188 -3.424 1 93.75 71 ASP A CA 1
ATOM 493 C C . ASP A 1 71 ? 9.219 16.875 -3.094 1 93.75 71 ASP A C 1
ATOM 495 O O . ASP A 1 71 ? 8.508 16.25 -3.898 1 93.75 71 ASP A O 1
ATOM 499 N N . CYS A 1 72 ? 8.906 17.125 -1.861 1 95.5 72 CYS A N 1
ATOM 500 C CA . CYS A 1 72 ? 7.516 17.016 -1.432 1 95.5 72 CYS A CA 1
ATOM 501 C C . CYS A 1 72 ? 7.234 17.938 -0.253 1 95.5 72 CYS A C 1
ATOM 503 O O . CYS A 1 72 ? 7.805 17.766 0.827 1 95.5 72 CYS A O 1
ATOM 505 N N . ARG A 1 73 ? 6.383 18.844 -0.359 1 95.75 73 ARG A N 1
ATOM 506 C CA . ARG A 1 73 ? 6.098 19.812 0.691 1 95.75 73 ARG A CA 1
ATOM 507 C C . ARG A 1 73 ? 5.191 19.219 1.762 1 95.75 73 ARG A C 1
ATOM 509 O O . ARG A 1 73 ? 5.277 19.594 2.934 1 95.75 73 ARG A O 1
ATOM 516 N N . ASP A 1 74 ? 4.355 18.344 1.336 1 95.31 74 ASP A N 1
ATOM 517 C CA . ASP A 1 74 ? 3.436 17.703 2.27 1 95.31 74 ASP A CA 1
ATOM 518 C C . ASP A 1 74 ? 4.113 16.531 2.986 1 95.31 74 ASP A C 1
ATOM 520 O O . ASP A 1 74 ? 3.82 15.375 2.705 1 95.31 74 ASP A O 1
ATOM 524 N N . GLN A 1 75 ? 4.871 16.828 3.943 1 94.62 75 GLN A N 1
ATOM 525 C CA . GLN A 1 75 ? 5.746 15.859 4.594 1 94.62 75 GLN A CA 1
ATOM 526 C C . GLN A 1 75 ? 4.938 14.836 5.398 1 94.62 75 GLN A C 1
ATOM 528 O O . GLN A 1 75 ? 5.27 13.648 5.414 1 94.62 75 GLN A O 1
ATOM 533 N N . ALA A 1 76 ? 3.969 15.305 6.098 1 95.38 76 ALA A N 1
ATOM 534 C CA . ALA A 1 76 ? 3.145 14.383 6.875 1 95.38 76 ALA A CA 1
ATOM 535 C C . ALA A 1 76 ? 2.436 13.383 5.973 1 95.38 76 ALA A C 1
ATOM 537 O O . ALA A 1 76 ? 2.377 12.188 6.281 1 95.38 76 ALA A O 1
ATOM 538 N N . TRP A 1 77 ? 1.891 13.859 4.855 1 96.75 77 TRP A N 1
ATOM 539 C CA . TRP A 1 77 ? 1.271 13 3.85 1 96.75 77 TRP A CA 1
ATOM 540 C C . TRP A 1 77 ? 2.266 11.969 3.33 1 96.75 77 TRP A C 1
ATOM 542 O O . TRP A 1 77 ? 1.96 10.773 3.277 1 96.75 77 TRP A O 1
ATOM 552 N N . LEU A 1 78 ? 3.396 12.461 3.002 1 97.62 78 LEU A N 1
ATOM 553 C CA . LEU A 1 78 ? 4.438 11.586 2.471 1 97.62 78 LEU A CA 1
ATOM 554 C C . LEU A 1 78 ? 4.832 10.523 3.496 1 97.62 78 LEU A C 1
ATOM 556 O O . LEU A 1 78 ? 5.125 9.383 3.133 1 97.62 78 LEU A O 1
ATOM 560 N N . GLN A 1 79 ? 4.887 10.922 4.727 1 96.62 79 GLN A N 1
ATOM 561 C CA . GLN A 1 79 ? 5.191 9.961 5.781 1 96.62 79 GLN A CA 1
ATOM 562 C C . GLN A 1 79 ? 4.137 8.867 5.844 1 96.62 79 GLN A C 1
ATOM 564 O O . GLN A 1 79 ? 4.465 7.695 6.055 1 96.62 79 GLN A O 1
ATOM 569 N N . GLY A 1 80 ? 2.863 9.227 5.75 1 97.31 80 GLY A N 1
ATOM 570 C CA . GLY A 1 80 ? 1.808 8.227 5.695 1 97.31 80 GLY A CA 1
ATOM 571 C C . GLY A 1 80 ? 1.968 7.25 4.543 1 97.31 80 GLY A C 1
ATOM 572 O O . GLY A 1 80 ? 1.825 6.039 4.727 1 97.31 80 GLY A O 1
ATOM 573 N N . VAL A 1 81 ? 2.264 7.793 3.396 1 97.81 81 VAL A N 1
ATOM 574 C CA . VAL A 1 81 ? 2.514 6.988 2.203 1 97.81 81 VAL A CA 1
ATOM 575 C C . VAL A 1 81 ? 3.684 6.039 2.457 1 97.81 81 VAL A C 1
ATOM 577 O O . VAL A 1 81 ? 3.586 4.84 2.189 1 97.81 81 VAL A O 1
ATOM 580 N N . ALA A 1 82 ? 4.75 6.555 3.021 1 97.31 82 ALA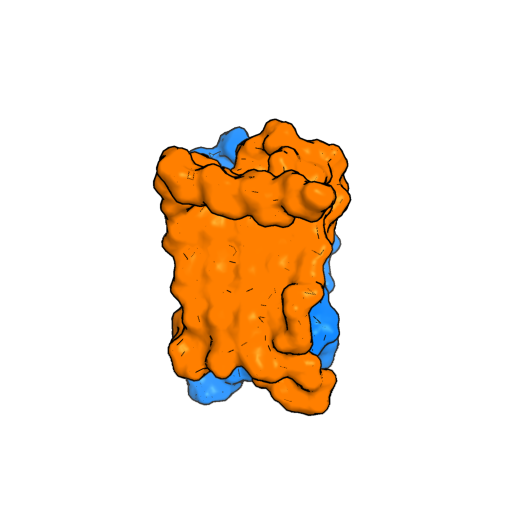 A N 1
ATOM 581 C CA . ALA A 1 82 ? 5.969 5.789 3.273 1 97.31 82 ALA A CA 1
ATOM 582 C C . ALA A 1 82 ? 5.707 4.652 4.254 1 97.31 82 ALA A C 1
ATOM 584 O O . ALA A 1 82 ? 6.176 3.527 4.051 1 97.31 82 ALA A O 1
ATOM 585 N N . ASP A 1 83 ? 5.031 4.969 5.312 1 97.38 83 ASP A N 1
ATOM 586 C CA . ASP A 1 83 ? 4.758 3.967 6.336 1 97.38 8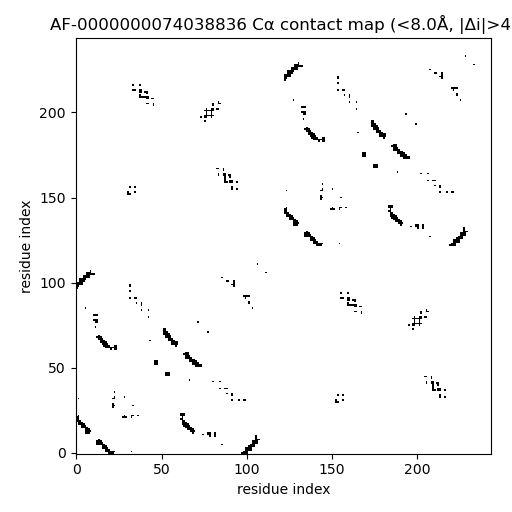3 ASP A CA 1
ATOM 587 C C . ASP A 1 83 ? 3.969 2.793 5.762 1 97.38 83 ASP A C 1
ATOM 589 O O . ASP A 1 83 ? 4.332 1.633 5.965 1 97.38 83 ASP A O 1
ATOM 593 N N . LEU A 1 84 ? 2.877 3.082 5.027 1 98.25 84 LEU A N 1
ATOM 594 C CA . LEU A 1 84 ? 2.086 1.999 4.453 1 98.25 84 LEU A CA 1
ATOM 595 C C . LEU A 1 84 ? 2.881 1.253 3.385 1 98.25 84 LEU A C 1
ATOM 597 O O . LEU A 1 84 ? 2.812 0.025 3.301 1 98.25 84 LEU A O 1
ATOM 601 N N . LEU A 1 85 ? 3.65 1.979 2.568 1 98.31 85 LEU A N 1
ATOM 602 C CA . LEU A 1 85 ? 4.484 1.359 1.544 1 98.31 85 LEU A CA 1
ATOM 603 C C . LEU A 1 85 ? 5.426 0.329 2.16 1 98.31 85 LEU A C 1
ATOM 605 O O . LEU A 1 85 ? 5.43 -0.835 1.755 1 98.31 85 LEU A O 1
ATOM 609 N N . GLY A 1 86 ? 6.211 0.817 3.129 1 97.75 86 GLY A N 1
ATOM 610 C CA . GLY A 1 86 ? 7.188 -0.053 3.764 1 97.75 86 GLY A CA 1
ATOM 611 C C . GLY A 1 86 ? 6.566 -1.288 4.391 1 97.75 86 GLY A C 1
ATOM 612 O O . GLY A 1 86 ? 7.035 -2.406 4.164 1 97.75 86 GLY A O 1
ATOM 613 N N . GLN A 1 87 ? 5.559 -1.103 5.129 1 98 87 GLN A N 1
ATOM 614 C CA . GLN A 1 87 ? 4.938 -2.221 5.828 1 98 87 GLN A CA 1
ATOM 615 C C . GLN A 1 87 ? 4.285 -3.191 4.852 1 98 87 GLN A C 1
ATOM 617 O O . GLN A 1 87 ? 4.34 -4.406 5.043 1 98 87 GLN A O 1
ATOM 622 N N . THR A 1 88 ? 3.564 -2.689 3.787 1 98.5 88 THR A N 1
ATOM 623 C CA . THR A 1 88 ? 2.932 -3.539 2.783 1 98.5 88 THR A CA 1
ATOM 624 C C . THR A 1 88 ? 3.975 -4.391 2.062 1 98.5 88 THR A C 1
ATOM 626 O O . THR A 1 88 ? 3.783 -5.594 1.883 1 98.5 88 THR A O 1
ATOM 629 N N . LEU A 1 89 ? 5.074 -3.799 1.681 1 98.12 89 LEU A N 1
ATOM 630 C CA . LEU A 1 89 ? 6.137 -4.535 1.006 1 98.12 89 LEU A CA 1
ATOM 631 C C . LEU A 1 89 ? 6.738 -5.586 1.932 1 98.12 89 LEU A C 1
ATOM 633 O O . LEU A 1 89 ? 7.09 -6.684 1.488 1 98.12 89 LEU A O 1
ATOM 637 N N . GLN A 1 90 ? 6.875 -5.23 3.17 1 98.25 90 GLN A N 1
ATOM 638 C CA . GLN A 1 90 ? 7.34 -6.207 4.152 1 98.25 90 GLN A CA 1
ATOM 639 C C . GLN A 1 90 ? 6.387 -7.398 4.238 1 98.25 90 GLN A C 1
ATOM 641 O O . GLN A 1 90 ? 6.828 -8.547 4.277 1 98.25 90 GLN A O 1
ATOM 646 N N . GLU A 1 91 ? 5.086 -7.156 4.277 1 97.5 91 GLU A N 1
ATOM 647 C CA . GLU A 1 91 ? 4.094 -8.227 4.34 1 97.5 91 GLU A CA 1
ATOM 648 C C . GLU A 1 91 ? 4.129 -9.078 3.076 1 97.5 91 GLU A C 1
ATOM 650 O O . GLU A 1 91 ? 3.932 -10.297 3.139 1 97.5 91 GLU A O 1
ATOM 655 N N . ILE A 1 92 ? 4.297 -8.453 1.913 1 97 92 ILE A N 1
ATOM 656 C CA . ILE A 1 92 ? 4.398 -9.195 0.663 1 97 92 ILE A CA 1
ATOM 657 C C . ILE A 1 92 ? 5.617 -10.117 0.708 1 97 92 ILE A C 1
ATOM 659 O O . ILE A 1 92 ? 5.539 -11.281 0.316 1 97 92 ILE A O 1
ATOM 663 N N . ALA A 1 93 ? 6.758 -9.609 1.189 1 97.44 93 ALA A N 1
ATOM 664 C CA . ALA A 1 93 ? 7.961 -10.43 1.317 1 97.44 93 ALA A CA 1
ATOM 665 C C . ALA A 1 93 ? 7.723 -11.617 2.24 1 97.44 93 ALA A C 1
ATOM 667 O O . ALA A 1 93 ? 8.25 -12.711 2.006 1 97.44 93 ALA A O 1
ATOM 668 N N . LEU A 1 94 ? 6.957 -11.453 3.258 1 96.56 94 LEU A N 1
ATOM 669 C CA . LEU A 1 94 ? 6.637 -12.523 4.191 1 96.56 94 LEU A CA 1
ATOM 670 C C . LEU A 1 94 ? 5.715 -13.555 3.547 1 96.56 94 LEU A C 1
ATOM 672 O O . LEU A 1 94 ? 5.773 -14.742 3.871 1 96.56 94 LEU A O 1
ATOM 676 N N . ALA A 1 95 ? 4.871 -13.133 2.627 1 93.81 95 ALA A N 1
ATOM 677 C CA . ALA A 1 95 ? 3.945 -14.023 1.929 1 93.81 95 ALA A CA 1
ATOM 678 C C . ALA A 1 95 ? 4.672 -14.844 0.869 1 93.81 95 ALA A C 1
ATOM 680 O O . ALA A 1 95 ? 4.266 -15.969 0.561 1 93.81 95 ALA A O 1
ATOM 681 N N . TRP A 1 96 ? 5.73 -14.266 0.3 1 93.69 96 TRP A N 1
ATOM 682 C CA . TRP A 1 96 ? 6.539 -14.938 -0.714 1 93.69 96 TRP A CA 1
ATOM 683 C C . TRP A 1 96 ? 8.023 -14.812 -0.39 1 93.69 96 TRP A C 1
ATOM 685 O O . TRP A 1 96 ? 8.789 -14.219 -1.153 1 93.69 96 TRP A O 1
ATOM 695 N N . PRO A 1 97 ? 8.492 -15.508 0.623 1 94.75 97 PRO A N 1
ATOM 696 C CA . PRO A 1 97 ? 9.852 -15.312 1.13 1 94.75 97 PRO A CA 1
ATOM 697 C C . PRO A 1 97 ? 10.922 -15.844 0.176 1 94.75 97 PRO A C 1
ATOM 699 O O . PRO A 1 97 ? 12.07 -15.398 0.218 1 94.75 97 PRO A O 1
ATOM 702 N N . GLU A 1 98 ? 10.555 -16.766 -0.714 1 93.44 98 GLU A N 1
ATOM 703 C CA . GLU A 1 98 ? 11.516 -17.312 -1.657 1 93.44 98 GLU A CA 1
ATOM 704 C C . GLU A 1 98 ? 11.531 -16.516 -2.961 1 93.44 98 GLU A C 1
ATOM 706 O O . GLU A 1 98 ? 12.359 -16.781 -3.84 1 93.44 98 GLU A O 1
ATOM 711 N N . GLU A 1 99 ? 10.641 -15.562 -3.125 1 92.69 99 GLU A N 1
ATOM 712 C CA . GLU A 1 99 ? 10.492 -14.867 -4.402 1 92.69 99 GLU A CA 1
ATOM 713 C C . GLU A 1 99 ? 10.742 -13.375 -4.254 1 92.69 99 GLU A C 1
ATOM 715 O O . GLU A 1 99 ? 11.086 -12.695 -5.227 1 92.69 99 GLU A O 1
ATOM 720 N N . VAL A 1 100 ? 10.516 -12.852 -3.023 1 95.19 100 VAL A N 1
ATOM 721 C CA . VAL A 1 100 ? 10.594 -11.406 -2.828 1 95.19 100 VAL A CA 1
ATOM 722 C C . VAL A 1 100 ? 11.508 -11.094 -1.648 1 95.19 100 VAL A C 1
ATOM 724 O O . VAL A 1 100 ? 11.359 -11.664 -0.566 1 95.19 100 VAL A O 1
ATOM 727 N N . CYS A 1 101 ? 12.422 -10.273 -1.844 1 96.56 101 CYS A N 1
ATOM 728 C CA . CYS A 1 101 ? 13.273 -9.727 -0.792 1 96.56 101 CYS A CA 1
ATOM 729 C C . CYS A 1 101 ? 13.062 -8.219 -0.648 1 96.56 101 CYS A C 1
ATOM 731 O O . CYS A 1 101 ? 13.195 -7.477 -1.62 1 96.56 101 CYS A O 1
ATOM 733 N N . PHE A 1 102 ? 12.711 -7.766 0.565 1 97.88 102 PHE A N 1
ATOM 734 C CA . PHE A 1 102 ? 12.477 -6.352 0.839 1 97.88 102 PHE A CA 1
ATOM 735 C C . PHE A 1 102 ? 13.508 -5.809 1.818 1 97.88 102 PHE A C 1
ATOM 737 O O . PHE A 1 102 ? 13.852 -6.473 2.799 1 97.88 102 PHE A O 1
ATOM 744 N N . SER A 1 103 ? 14.039 -4.641 1.502 1 96.75 103 SER A N 1
ATOM 745 C CA . SER A 1 103 ? 14.953 -3.945 2.398 1 96.75 103 SER A CA 1
ATOM 746 C C . SER A 1 103 ? 14.594 -2.469 2.523 1 96.75 103 SER A C 1
ATOM 748 O O . SER A 1 103 ? 14.188 -1.841 1.545 1 96.75 103 SER A O 1
ATOM 750 N N . ALA A 1 104 ? 14.625 -1.938 3.674 1 94.94 104 ALA A N 1
ATOM 751 C CA . ALA A 1 104 ? 14.453 -0.519 3.975 1 94.94 104 ALA A CA 1
ATOM 752 C C . ALA A 1 104 ? 15.688 0.046 4.68 1 94.94 104 ALA A C 1
ATOM 754 O O . ALA A 1 104 ? 16.141 -0.505 5.684 1 94.94 104 ALA A O 1
ATOM 755 N N . ASP A 1 105 ? 16.297 1.068 4.043 1 91.81 105 ASP A N 1
ATOM 756 C CA . ASP A 1 105 ? 17.516 1.631 4.617 1 91.81 105 ASP A CA 1
ATOM 757 C C . ASP A 1 105 ? 17.406 3.145 4.777 1 91.81 105 ASP A C 1
ATOM 759 O O . ASP A 1 105 ? 16.766 3.814 3.957 1 91.81 105 ASP A O 1
ATOM 763 N N . GLU A 1 106 ? 17.953 3.707 5.875 1 88.94 106 GLU A N 1
ATOM 764 C CA . GLU A 1 106 ? 18.062 5.148 6.086 1 88.94 106 GLU A CA 1
ATOM 765 C C . GLU A 1 106 ? 19.359 5.695 5.523 1 88.94 106 GLU A C 1
ATOM 767 O O . GLU A 1 106 ? 20.438 5.129 5.766 1 88.94 106 GLU A O 1
ATOM 772 N N . LEU A 1 107 ? 19.281 6.621 4.66 1 80.44 107 LEU A N 1
ATOM 773 C CA . LEU A 1 107 ? 20.469 7.203 4.047 1 80.44 107 LEU A CA 1
ATOM 774 C C . LEU A 1 107 ? 21.297 7.969 5.074 1 80.44 107 LEU A C 1
ATOM 776 O O . LEU A 1 107 ? 20.75 8.734 5.871 1 80.44 107 LEU A O 1
ATOM 780 N N . SER A 1 108 ? 22.359 7.449 5.504 1 61.66 108 SER A N 1
ATOM 781 C CA . SER A 1 108 ? 23.266 8.18 6.367 1 61.66 108 SER A CA 1
ATOM 782 C C . SER A 1 108 ? 23.703 9.5 5.727 1 61.66 108 SER A C 1
ATOM 784 O O . SER A 1 108 ? 23.703 9.625 4.5 1 61.66 108 SER A O 1
ATOM 786 N N . LYS A 1 109 ? 23.703 10.695 6.562 1 51.44 109 LYS A N 1
ATOM 787 C CA . LYS A 1 109 ? 24.234 11.984 6.121 1 51.44 109 LYS A CA 1
ATOM 788 C C . LYS A 1 109 ? 25.359 11.805 5.113 1 51.44 109 LYS A C 1
ATOM 790 O O . LYS A 1 109 ? 25.547 12.633 4.219 1 51.44 109 LYS A O 1
ATOM 795 N N . THR A 1 110 ? 26.109 11.016 5.133 1 44.78 110 THR A N 1
ATOM 796 C CA . THR A 1 110 ? 27.328 10.961 4.348 1 44.78 110 THR A CA 1
ATOM 797 C C . THR A 1 110 ? 27.047 10.438 2.941 1 44.78 110 THR A C 1
ATOM 799 O O . THR A 1 110 ? 27.781 10.758 1.997 1 44.78 110 THR A O 1
ATOM 802 N N . GLU A 1 111 ? 26.281 9.562 2.742 1 43.59 111 GLU A N 1
ATOM 803 C CA . GLU A 1 111 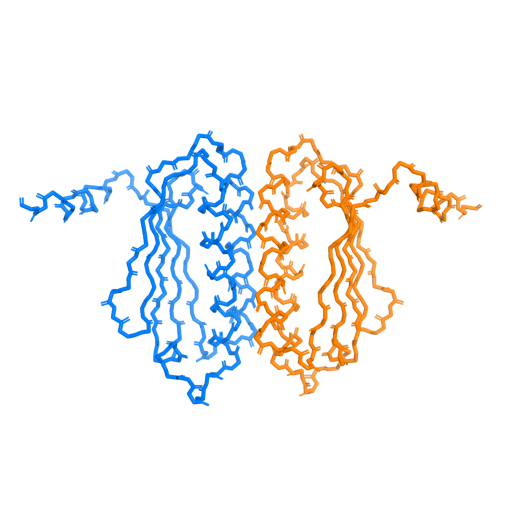? 26.141 8.898 1.445 1 43.59 111 GLU A CA 1
ATOM 804 C C . GLU A 1 111 ? 25.281 9.727 0.491 1 43.59 111 GLU A C 1
ATOM 806 O O . GLU A 1 111 ? 25.062 9.32 -0.653 1 43.59 111 GLU A O 1
ATOM 811 N N . PHE A 1 112 ? 24.5 10.664 0.776 1 42.09 112 PHE A N 1
ATOM 812 C CA . PHE A 1 112 ? 23.781 11.547 -0.132 1 42.09 112 PHE A CA 1
ATOM 813 C C . PHE A 1 112 ? 24.703 12.039 -1.248 1 42.09 112 PHE A C 1
ATOM 815 O O . PHE A 1 112 ? 24.234 12.68 -2.193 1 42.09 112 PHE A O 1
ATOM 822 N N . SER A 1 113 ? 25.906 12.117 -1.084 1 39.25 113 SER A N 1
ATOM 823 C CA . SER A 1 113 ? 26.828 12.672 -2.074 1 39.25 113 SER A CA 1
ATOM 824 C C . SER A 1 113 ? 26.797 11.867 -3.369 1 39.25 113 SER A C 1
ATOM 826 O O . SER A 1 113 ? 27.078 12.398 -4.445 1 39.25 113 SER A O 1
ATOM 828 N N . ARG A 1 114 ? 26.641 10.656 -3.297 1 38.5 114 ARG A N 1
ATOM 829 C CA . ARG A 1 114 ? 26.812 9.922 -4.547 1 38.5 114 ARG A CA 1
ATOM 830 C C . ARG A 1 114 ? 25.562 10.023 -5.414 1 38.5 114 ARG A C 1
ATOM 832 O O . ARG A 1 114 ? 25.641 9.984 -6.641 1 38.5 114 ARG A O 1
ATOM 839 N N . ILE A 1 115 ? 24.359 10.078 -4.949 1 42.5 115 ILE A N 1
ATOM 840 C CA . ILE A 1 115 ? 23.188 10.18 -5.797 1 42.5 115 ILE A CA 1
ATOM 841 C C . ILE A 1 115 ? 23.125 11.562 -6.434 1 42.5 115 ILE A C 1
ATOM 843 O O . ILE A 1 115 ? 22.766 11.703 -7.605 1 42.5 115 ILE A O 1
ATOM 847 N N . GLU A 1 116 ? 23.5 12.625 -5.902 1 41.06 116 GLU A N 1
ATOM 848 C CA . GLU A 1 116 ? 23.625 13.938 -6.527 1 41.06 116 GLU A CA 1
ATOM 849 C C . GLU A 1 116 ? 24.703 13.922 -7.617 1 41.06 116 GLU A C 1
ATOM 851 O O . GLU A 1 116 ? 24.641 14.711 -8.562 1 41.06 116 GLU A O 1
ATOM 856 N N . GLU A 1 117 ? 25.703 13.18 -7.426 1 39.41 117 GLU A N 1
ATOM 857 C CA . GLU A 1 117 ? 26.812 13.258 -8.383 1 39.41 117 GLU A CA 1
ATOM 858 C C . GLU A 1 117 ? 26.422 12.656 -9.727 1 39.41 117 GLU A C 1
ATOM 860 O O . GLU A 1 117 ? 26.828 13.156 -10.773 1 39.41 117 GLU A O 1
ATOM 865 N N . ASN A 1 118 ? 25.672 11.555 -9.711 1 39.72 118 ASN A N 1
ATOM 866 C CA . ASN A 1 118 ? 25.422 11.008 -11.039 1 39.72 118 ASN A CA 1
ATOM 867 C C . ASN A 1 118 ? 24.375 11.828 -11.797 1 39.72 118 ASN A C 1
ATOM 869 O O . ASN A 1 118 ? 24.094 11.555 -12.969 1 39.72 118 ASN A O 1
ATOM 873 N N . SER A 1 119 ? 23.594 12.602 -11.18 1 36.62 119 SER A N 1
ATOM 874 C CA . SER A 1 119 ? 22.688 13.414 -11.977 1 36.62 119 SER A CA 1
ATOM 875 C C . SER A 1 119 ? 23.406 14.578 -12.641 1 36.62 119 SER A C 1
ATOM 877 O O . SER A 1 119 ? 22.844 15.25 -13.508 1 36.62 119 SER A O 1
ATOM 879 N N . ASP A 1 120 ? 24.5 15.008 -12.07 1 34.09 120 ASP A N 1
ATOM 880 C CA . ASP A 1 120 ? 25.172 16.141 -12.703 1 34.09 120 ASP A CA 1
ATOM 881 C C . ASP A 1 120 ? 26.016 15.688 -13.891 1 34.09 120 ASP A C 1
ATOM 883 O O . ASP A 1 120 ? 26.781 16.484 -14.453 1 34.09 120 ASP A O 1
ATOM 887 N N . GLY A 1 121 ? 26.109 14.328 -14.086 1 34.44 121 GLY A N 1
ATOM 888 C CA . GLY A 1 121 ? 27 14.023 -15.18 1 34.44 121 GLY A CA 1
ATOM 889 C C . GLY A 1 121 ? 26.406 14.32 -16.547 1 34.44 121 GLY A C 1
ATOM 890 O O . GLY A 1 121 ? 26.656 13.594 -17.516 1 34.44 121 GLY A O 1
ATOM 891 N N . THR A 1 122 ? 25.453 15.305 -16.781 1 24.27 122 THR A N 1
ATOM 892 C CA . THR A 1 122 ? 25.562 15.758 -18.172 1 24.27 122 THR A CA 1
ATOM 893 C C . THR A 1 122 ? 26.891 16.5 -18.391 1 24.27 122 THR A C 1
ATOM 895 O O . THR A 1 122 ? 27.328 17.25 -17.531 1 24.27 122 THR A O 1
ATOM 898 N N . MET B 1 1 ? -13.984 -15.016 -5.066 1 88.12 1 MET B N 1
ATOM 899 C CA . MET B 1 1 ? -13.875 -13.586 -5.332 1 88.12 1 MET B CA 1
ATOM 900 C C . MET B 1 1 ? -13.664 -12.805 -4.039 1 88.12 1 MET B C 1
ATOM 902 O O . MET B 1 1 ? -14.328 -13.062 -3.035 1 88.12 1 MET B O 1
ATOM 906 N N . ILE B 1 2 ? -12.766 -12.031 -3.977 1 91.25 2 ILE B N 1
ATOM 907 C CA . ILE B 1 2 ? -12.477 -11.164 -2.84 1 91.25 2 ILE B CA 1
ATOM 908 C C . ILE B 1 2 ? -13.055 -9.773 -3.09 1 91.25 2 ILE B C 1
ATOM 910 O O . ILE B 1 2 ? -12.805 -9.172 -4.137 1 91.25 2 ILE B O 1
ATOM 914 N N . SER B 1 3 ? -13.859 -9.328 -2.229 1 94.44 3 SER B N 1
ATOM 915 C CA . SER B 1 3 ? -14.383 -7.969 -2.293 1 94.44 3 SER B CA 1
ATOM 916 C C . SER B 1 3 ? -13.766 -7.082 -1.22 1 94.44 3 SER B C 1
ATOM 918 O O . SER B 1 3 ? -13.719 -7.453 -0.045 1 94.44 3 SER B O 1
ATOM 920 N N . VAL B 1 4 ? -13.234 -6.004 -1.616 1 96.31 4 VAL B N 1
ATOM 921 C CA . VAL B 1 4 ? -12.656 -5.031 -0.69 1 96.31 4 VAL B CA 1
ATOM 922 C C . VAL B 1 4 ? -13.352 -3.682 -0.863 1 96.31 4 VAL B C 1
ATOM 924 O O . VAL B 1 4 ? -13.516 -3.201 -1.987 1 96.31 4 VAL B O 1
ATOM 927 N N . SER B 1 5 ? -13.742 -3.082 0.212 1 96.25 5 SER B N 1
ATOM 928 C CA . SER B 1 5 ? -14.391 -1.772 0.186 1 96.25 5 SER B CA 1
ATOM 929 C C . SER B 1 5 ? -13.734 -0.812 1.169 1 96.25 5 SER B C 1
ATOM 931 O O . SER B 1 5 ? -13.352 -1.208 2.273 1 96.25 5 SER B O 1
ATOM 933 N N . VAL B 1 6 ? -13.523 0.352 0.744 1 96.62 6 VAL B N 1
ATOM 934 C CA . VAL B 1 6 ? -13.016 1.433 1.583 1 96.62 6 VAL B CA 1
ATOM 935 C C . VAL B 1 6 ? -14.031 2.57 1.632 1 96.62 6 VAL B C 1
ATOM 937 O O . VAL B 1 6 ? -14.375 3.148 0.598 1 96.62 6 VAL B O 1
ATOM 940 N N . ARG B 1 7 ? -14.484 2.859 2.773 1 95.88 7 ARG B N 1
ATOM 941 C CA . ARG B 1 7 ? -15.398 3.977 2.977 1 95.88 7 ARG B CA 1
ATOM 942 C C . ARG B 1 7 ? -14.68 5.168 3.596 1 95.88 7 ARG B C 1
ATOM 944 O O . ARG B 1 7 ? -14 5.031 4.613 1 95.88 7 ARG B O 1
ATOM 951 N N . THR B 1 8 ? -14.898 6.281 2.957 1 93.25 8 THR B N 1
ATOM 952 C CA . THR B 1 8 ? -14.18 7.473 3.398 1 93.25 8 THR B CA 1
ATOM 953 C C . THR B 1 8 ? -15.156 8.57 3.807 1 93.25 8 THR B C 1
ATOM 955 O O . THR B 1 8 ? -16.312 8.57 3.387 1 93.25 8 THR B O 1
ATOM 958 N N . ARG B 1 9 ? -14.711 9.391 4.738 1 90.25 9 ARG B N 1
ATOM 959 C CA . ARG B 1 9 ? -15.344 10.656 5.09 1 90.25 9 ARG B CA 1
ATOM 960 C C . ARG B 1 9 ? -14.406 11.828 4.824 1 90.25 9 ARG B C 1
ATOM 962 O O . ARG B 1 9 ? -13.359 11.945 5.453 1 90.25 9 ARG B O 1
ATOM 969 N N . ASP B 1 10 ? -14.781 12.727 3.893 1 84.5 10 ASP B N 1
ATOM 970 C CA . ASP B 1 10 ? -13.93 13.836 3.498 1 84.5 10 ASP B CA 1
ATOM 971 C C . ASP B 1 10 ? -12.562 13.344 3.025 1 84.5 10 ASP B C 1
ATOM 973 O O . ASP B 1 10 ? -11.523 13.883 3.43 1 84.5 10 ASP B O 1
ATOM 977 N N . GLY B 1 11 ? -12.547 12.148 2.324 1 82.75 11 GLY B N 1
ATOM 978 C CA . GLY B 1 11 ? -11.336 11.594 1.73 1 82.75 11 GLY B CA 1
ATOM 979 C C . GLY B 1 11 ? -10.531 10.742 2.695 1 82.75 11 GLY B C 1
ATOM 980 O O . GLY B 1 11 ? -9.523 10.141 2.311 1 82.75 11 GLY B O 1
ATOM 981 N N . ILE B 1 12 ? -10.914 10.719 3.922 1 86.44 12 ILE B N 1
ATOM 982 C CA . ILE B 1 12 ? -10.211 9.969 4.957 1 86.44 12 ILE B CA 1
ATOM 983 C C . ILE B 1 12 ? -10.922 8.641 5.203 1 86.44 12 ILE B C 1
ATOM 985 O O . ILE B 1 12 ? -12.133 8.602 5.41 1 86.44 12 ILE B O 1
ATOM 989 N N . PRO B 1 13 ? -10.141 7.551 5.137 1 91.94 13 PRO B N 1
ATOM 990 C CA . PRO B 1 13 ? -10.781 6.258 5.359 1 91.94 13 PRO B CA 1
ATOM 991 C C . PRO B 1 13 ? -11.352 6.113 6.773 1 91.94 13 PRO B C 1
ATOM 993 O O . PRO B 1 13 ? -10.648 6.371 7.754 1 91.94 13 PRO B O 1
ATOM 996 N N . VAL B 1 14 ? -12.531 5.695 6.922 1 92.25 14 VAL B N 1
ATOM 997 C CA . VAL B 1 14 ? -13.156 5.512 8.227 1 92.25 14 VAL B CA 1
ATOM 998 C C . VAL B 1 14 ? -13.484 4.035 8.438 1 92.25 14 VAL B C 1
ATOM 1000 O O . VAL B 1 14 ? -13.57 3.568 9.578 1 92.25 14 VAL B O 1
ATOM 1003 N N . ARG B 1 15 ? -13.68 3.312 7.293 1 94.38 15 ARG B N 1
ATOM 1004 C CA . ARG B 1 15 ? -14.016 1.896 7.391 1 94.38 15 ARG B CA 1
ATOM 1005 C C . ARG B 1 15 ? -13.461 1.12 6.203 1 94.38 15 ARG B C 1
ATOM 1007 O O . ARG B 1 15 ? -13.609 1.543 5.055 1 94.38 15 ARG B O 1
ATOM 1014 N N . ILE B 1 16 ? -12.828 0.025 6.461 1 95.44 16 ILE B N 1
ATOM 1015 C CA . ILE B 1 16 ? -12.281 -0.884 5.457 1 95.44 16 ILE B CA 1
ATOM 1016 C C . ILE B 1 16 ? -12.82 -2.295 5.695 1 95.44 16 ILE B C 1
ATOM 1018 O O . ILE B 1 16 ? -12.758 -2.807 6.816 1 95.44 16 ILE B O 1
ATOM 1022 N N . GLU B 1 17 ? -13.344 -2.863 4.66 1 93.62 17 GLU B N 1
ATOM 1023 C CA . GLU B 1 17 ? -13.914 -4.207 4.762 1 93.62 17 GLU B CA 1
ATOM 1024 C C . GLU B 1 17 ? -13.422 -5.098 3.623 1 93.62 17 GLU B C 1
ATOM 1026 O O . GLU B 1 17 ? -13.297 -4.648 2.482 1 93.62 17 GLU B O 1
ATOM 1031 N N . ALA B 1 18 ? -13.141 -6.285 3.959 1 93.12 18 ALA B N 1
ATOM 1032 C CA . ALA B 1 18 ? -12.789 -7.301 2.969 1 93.12 18 ALA B CA 1
ATOM 1033 C C . ALA B 1 18 ? -13.523 -8.609 3.242 1 93.12 18 ALA B C 1
ATOM 1035 O O . ALA B 1 18 ? -13.68 -9.008 4.398 1 93.12 18 ALA B O 1
ATOM 1036 N N . ASN B 1 19 ? -14.023 -9.133 2.145 1 88.88 19 ASN B N 1
ATOM 1037 C CA . ASN B 1 19 ? -14.727 -10.406 2.23 1 88.88 19 ASN B CA 1
ATOM 1038 C C . ASN B 1 19 ? -14.383 -11.32 1.062 1 88.88 19 ASN B C 1
ATOM 1040 O O . ASN B 1 19 ? -14.219 -10.859 -0.07 1 88.88 19 ASN B O 1
ATOM 1044 N N . GLY B 1 20 ? -14.406 -12.625 1.368 1 80.44 20 GLY B N 1
ATOM 1045 C CA . GLY B 1 20 ? -14.234 -13.555 0.26 1 80.44 20 GLY B CA 1
ATOM 1046 C C . GLY B 1 20 ? -13.562 -14.852 0.667 1 80.44 20 GLY B C 1
ATOM 1047 O O . GLY B 1 20 ? -12.891 -14.914 1.697 1 80.44 20 GLY B O 1
ATOM 1048 N N . HIS B 1 21 ? -13.977 -15.922 0.059 1 61.62 21 HIS B N 1
ATOM 1049 C CA . HIS B 1 21 ? -13.578 -17.312 0.265 1 61.62 21 HIS B CA 1
ATOM 1050 C C . HIS B 1 21 ? -12.062 -17.469 0.176 1 61.62 21 HIS B C 1
ATOM 1052 O O . HIS B 1 21 ? -11.492 -18.391 0.775 1 61.62 21 HIS B O 1
ATOM 1058 N N . GLY B 1 22 ? -11.453 -16.688 -0.626 1 53.53 22 GLY B N 1
ATOM 1059 C CA . GLY B 1 22 ? -10.016 -16.828 -0.83 1 53.53 22 GLY B CA 1
ATOM 1060 C C . GLY B 1 22 ? -9.195 -16.438 0.385 1 53.53 22 GLY B C 1
ATOM 1061 O O . GLY B 1 22 ? -7.988 -16.672 0.424 1 53.53 22 GLY B O 1
ATOM 1062 N N . LEU B 1 23 ? -9.93 -15.602 1.332 1 53.75 23 LEU B N 1
ATOM 1063 C CA . LEU B 1 23 ? -9.195 -15.219 2.535 1 53.75 23 LEU B CA 1
ATOM 1064 C C . LEU B 1 23 ? -9.281 -16.312 3.594 1 53.75 23 LEU B C 1
ATOM 1066 O O . LEU B 1 23 ? -8.688 -16.203 4.668 1 53.75 23 LEU B O 1
ATOM 1070 N N . ARG B 1 24 ? -10.273 -17.297 3.443 1 50.5 24 ARG B N 1
ATOM 1071 C CA . ARG B 1 24 ? -10.633 -18.25 4.484 1 50.5 24 ARG B CA 1
ATOM 1072 C C . ARG B 1 24 ? -9.445 -19.125 4.863 1 50.5 24 ARG B C 1
ATOM 1074 O O . ARG B 1 24 ? -9.289 -19.5 6.027 1 50.5 24 ARG B O 1
ATOM 1081 N N . GLY B 1 25 ? -8.859 -20.203 3.926 1 43.88 25 GLY B N 1
ATOM 1082 C CA . GLY B 1 25 ? -8.055 -21.312 4.398 1 43.88 25 GLY B CA 1
ATOM 1083 C C . GLY B 1 25 ? -6.637 -21.312 3.857 1 43.88 25 GLY B C 1
ATOM 1084 O O . GLY B 1 25 ? -6.355 -20.641 2.854 1 43.88 25 GLY B O 1
ATOM 1085 N N . ALA B 1 26 ? -5.672 -21.703 4.836 1 46.44 26 ALA B N 1
ATOM 1086 C CA . ALA B 1 26 ? -4.23 -21.922 4.746 1 46.44 26 ALA B CA 1
ATOM 1087 C C . ALA B 1 26 ? -3.859 -22.594 3.43 1 46.44 26 ALA B C 1
ATOM 1089 O O . ALA B 1 26 ? -2.775 -22.359 2.891 1 46.44 26 ALA B O 1
ATOM 1090 N N . ASP B 1 27 ? -4.66 -23.547 3.027 1 48.59 27 ASP B N 1
ATOM 1091 C CA . ASP B 1 27 ? -4.047 -24.531 2.145 1 48.59 27 ASP B CA 1
ATOM 1092 C C . ASP B 1 27 ? -3.82 -23.953 0.749 1 48.59 27 ASP B C 1
ATOM 1094 O O . ASP B 1 27 ? -2.814 -24.25 0.101 1 48.59 27 ASP B O 1
ATOM 1098 N N . HIS B 1 28 ? -4.875 -23.188 0.178 1 55.31 28 HIS B N 1
ATOM 1099 C CA . HIS B 1 28 ? -4.668 -22.75 -1.196 1 55.31 28 HIS B CA 1
ATOM 1100 C C . HIS B 1 28 ? -4.965 -21.266 -1.344 1 55.31 28 HIS B C 1
ATOM 1102 O O . HIS B 1 28 ? -6.016 -20.875 -1.863 1 55.31 28 HIS B O 1
ATOM 1108 N N . ARG B 1 29 ? -4.254 -20.484 -0.636 1 65.94 29 ARG B N 1
ATOM 1109 C CA . ARG B 1 29 ? -4.535 -19.062 -0.867 1 65.94 29 ARG B CA 1
ATOM 1110 C C . ARG B 1 29 ? -4.078 -18.641 -2.258 1 65.94 29 ARG B C 1
ATOM 1112 O O . ARG B 1 29 ? -2.973 -18.969 -2.684 1 65.94 29 ARG B O 1
ATOM 1119 N N . SER B 1 30 ? -5.148 -18.172 -2.953 1 84.06 30 SER B N 1
ATOM 1120 C CA . SER B 1 30 ? -4.824 -17.641 -4.277 1 84.06 30 SER B CA 1
ATOM 1121 C C . SER B 1 30 ? -3.822 -16.5 -4.191 1 84.06 30 SER B C 1
ATOM 1123 O O . SER B 1 30 ? -3.576 -15.961 -3.111 1 84.06 30 SER B O 1
ATOM 1125 N N . ALA B 1 31 ? -3.115 -16.328 -5.164 1 87.81 31 ALA B N 1
ATOM 1126 C CA . ALA B 1 31 ? -2.162 -15.234 -5.293 1 87.81 31 ALA B CA 1
ATOM 1127 C C . ALA B 1 31 ? -2.818 -13.898 -4.957 1 87.81 31 ALA B C 1
ATOM 1129 O O . ALA B 1 31 ? -2.234 -13.07 -4.246 1 87.81 31 ALA B O 1
ATOM 1130 N N . SER B 1 32 ? -4.074 -13.727 -5.391 1 91 32 SER B N 1
ATOM 1131 C CA . SER B 1 32 ? -4.797 -12.484 -5.145 1 91 32 SER B CA 1
ATOM 1132 C C . SER B 1 32 ? -5.148 -12.328 -3.67 1 91 32 SER B C 1
ATOM 1134 O O . SER B 1 32 ? -5.102 -11.227 -3.129 1 91 32 SER B O 1
ATOM 1136 N N . CYS B 1 33 ? -5.434 -13.414 -2.936 1 90.56 33 CYS B N 1
ATOM 1137 C CA . CYS B 1 33 ? -5.707 -13.359 -1.505 1 90.56 33 CYS B CA 1
ATOM 1138 C C . CYS B 1 33 ? -4.469 -12.93 -0.728 1 90.56 33 CYS B C 1
ATOM 1140 O O . CYS B 1 33 ? -4.566 -12.117 0.2 1 90.56 33 CYS B O 1
ATOM 1142 N N . ALA B 1 34 ? -3.348 -13.57 -1.136 1 91.56 34 ALA B N 1
ATOM 1143 C CA . ALA B 1 34 ? -2.1 -13.211 -0.467 1 91.56 34 ALA B CA 1
ATOM 1144 C C . ALA B 1 34 ? -1.778 -11.734 -0.661 1 91.56 34 ALA B C 1
ATOM 1146 O O . ALA B 1 34 ? -1.335 -11.062 0.273 1 91.56 34 ALA B O 1
ATOM 1147 N N . ALA B 1 35 ? -1.986 -11.172 -1.865 1 94.5 35 ALA B N 1
ATOM 1148 C CA . ALA B 1 35 ? -1.711 -9.773 -2.164 1 94.5 35 ALA B CA 1
ATOM 1149 C C . ALA B 1 35 ? -2.613 -8.852 -1.351 1 94.5 35 ALA B C 1
ATOM 1151 O O . ALA B 1 35 ? -2.133 -7.926 -0.688 1 94.5 35 ALA B O 1
ATOM 1152 N N . VAL B 1 36 ? -3.932 -9.109 -1.337 1 95 36 VAL B N 1
ATOM 1153 C CA . VAL B 1 36 ? -4.895 -8.289 -0.604 1 95 36 VAL B CA 1
ATOM 1154 C C . VAL B 1 36 ? -4.602 -8.367 0.893 1 95 36 VAL B C 1
ATOM 1156 O O . VAL B 1 36 ? -4.586 -7.344 1.58 1 95 36 VAL B O 1
ATOM 1159 N N . SER B 1 37 ? -4.309 -9.539 1.396 1 92.75 37 SER B N 1
ATOM 1160 C CA . SER B 1 37 ? -4 -9.727 2.811 1 92.75 37 SER B CA 1
ATOM 1161 C C . SER B 1 37 ? -2.771 -8.922 3.219 1 92.75 37 SER B C 1
ATOM 1163 O O . SER B 1 37 ? -2.742 -8.328 4.301 1 92.75 37 SER B O 1
ATOM 1165 N N . ALA B 1 38 ? -1.734 -8.914 2.375 1 95.44 38 ALA B N 1
ATOM 1166 C CA . ALA B 1 38 ? -0.505 -8.188 2.672 1 95.44 38 ALA B CA 1
ATOM 1167 C C . ALA B 1 38 ? -0.778 -6.695 2.828 1 95.44 38 ALA B C 1
ATOM 1169 O O . ALA B 1 38 ? -0.28 -6.059 3.762 1 95.44 38 ALA B O 1
ATOM 1170 N N . VAL B 1 39 ? -1.614 -6.109 1.953 1 97.19 39 VAL B N 1
ATOM 1171 C CA . VAL B 1 39 ? -1.927 -4.684 1.994 1 97.19 39 VAL B CA 1
ATOM 1172 C C . VAL B 1 39 ? -2.742 -4.371 3.246 1 97.19 39 VAL B C 1
ATOM 1174 O O . VAL B 1 39 ? -2.438 -3.422 3.973 1 97.19 39 VAL B O 1
ATOM 1177 N N . LEU B 1 40 ? -3.746 -5.203 3.547 1 95.31 40 LEU B N 1
ATOM 1178 C CA . LEU B 1 40 ? -4.641 -4.949 4.672 1 95.31 40 LEU B CA 1
ATOM 1179 C C . LEU B 1 40 ? -3.924 -5.16 6 1 95.31 40 LEU B C 1
ATOM 1181 O O . LEU B 1 40 ? -4.16 -4.426 6.961 1 95.31 40 LEU B O 1
ATOM 1185 N N . LYS B 1 41 ? -3.104 -6.168 6.078 1 94.88 41 LYS B N 1
ATOM 1186 C CA . LYS B 1 41 ? -2.289 -6.355 7.273 1 94.88 41 LYS B CA 1
ATOM 1187 C C . LYS B 1 41 ? -1.333 -5.184 7.477 1 94.88 41 LYS B C 1
ATOM 1189 O O . LYS B 1 41 ? -1.16 -4.699 8.602 1 94.88 41 LYS B O 1
ATOM 1194 N N . GLY B 1 42 ? -0.676 -4.734 6.363 1 97.38 42 GLY B N 1
ATOM 1195 C CA . GLY B 1 42 ? 0.161 -3.547 6.441 1 97.38 42 GLY B CA 1
ATOM 1196 C C . GLY B 1 42 ? -0.573 -2.334 6.98 1 97.38 42 GLY B C 1
ATOM 1197 O O . GLY B 1 42 ? -0.059 -1.625 7.852 1 97.38 42 GLY B O 1
ATOM 1198 N N . LEU B 1 43 ? -1.783 -2.115 6.48 1 97.38 43 LEU B N 1
ATOM 1199 C CA . LEU B 1 43 ? -2.631 -1.026 6.957 1 97.38 43 LEU B CA 1
ATOM 1200 C C . LEU B 1 43 ? -2.871 -1.143 8.461 1 97.38 43 LEU B C 1
ATOM 1202 O O . LEU B 1 43 ? -2.719 -0.164 9.195 1 97.38 43 LEU B O 1
ATOM 1206 N N . GLY B 1 44 ? -3.262 -2.34 8.867 1 96.31 44 GLY B N 1
ATOM 1207 C CA . GLY B 1 44 ? -3.504 -2.547 10.289 1 96.31 44 GLY B CA 1
ATOM 1208 C C . GLY B 1 44 ? -2.307 -2.201 11.156 1 96.31 44 GLY B C 1
ATOM 1209 O O . GLY B 1 44 ? -2.447 -1.519 12.172 1 96.31 44 GLY B O 1
ATOM 1210 N N . VAL B 1 45 ? -1.166 -2.611 10.734 1 97.25 45 VAL B N 1
ATOM 1211 C CA . VAL B 1 45 ? 0.053 -2.398 11.508 1 97.25 45 VAL B CA 1
ATOM 1212 C C . VAL B 1 45 ? 0.349 -0.904 11.609 1 97.25 45 VAL B C 1
ATOM 1214 O O . VAL B 1 45 ? 0.571 -0.38 12.703 1 97.25 45 VAL B O 1
ATOM 1217 N N . VAL B 1 46 ? 0.302 -0.142 10.508 1 97.62 46 VAL B N 1
ATOM 1218 C CA . VAL B 1 46 ? 0.73 1.252 10.523 1 97.62 46 VAL B CA 1
ATOM 1219 C C . VAL B 1 46 ? -0.277 2.09 11.312 1 97.62 46 VAL B C 1
ATOM 1221 O O . VAL B 1 46 ? 0.099 3.051 11.984 1 97.62 46 VAL B O 1
ATOM 1224 N N . LEU B 1 47 ? -1.534 1.731 11.234 1 97.12 47 LEU B N 1
ATOM 1225 C CA . LEU B 1 47 ? -2.549 2.463 11.984 1 97.12 47 LEU B CA 1
ATOM 1226 C C . LEU B 1 47 ? -2.391 2.23 13.484 1 97.12 47 LEU B C 1
ATOM 1228 O O . LEU B 1 47 ? -2.52 3.164 14.281 1 97.12 47 LEU B O 1
ATOM 1232 N N . VAL B 1 48 ? -2.135 0.976 13.859 1 96.44 48 VAL B N 1
ATOM 1233 C CA . VAL B 1 48 ? -1.971 0.629 15.273 1 96.44 48 VAL B CA 1
ATOM 1234 C C . VAL B 1 48 ? -0.7 1.275 15.82 1 96.44 48 VAL B C 1
ATOM 1236 O O . VAL B 1 48 ? -0.663 1.704 16.969 1 96.44 48 VAL B O 1
ATOM 1239 N N . GLU B 1 49 ? 0.304 1.374 14.984 1 96.69 49 GLU B N 1
ATOM 1240 C CA . GLU B 1 49 ? 1.591 1.903 15.422 1 96.69 49 GLU B CA 1
ATOM 1241 C C . GLU B 1 49 ? 1.552 3.424 15.539 1 96.69 49 GLU B C 1
ATOM 1243 O O . GLU B 1 49 ? 2.414 4.027 16.188 1 96.69 49 GLU B O 1
ATOM 1248 N N . ASN B 1 50 ? 0.641 4.062 14.805 1 96.94 50 ASN B N 1
ATOM 1249 C CA . ASN B 1 50 ? 0.499 5.508 14.945 1 96.94 50 ASN B CA 1
ATOM 1250 C C . ASN B 1 50 ? -0.328 5.875 16.172 1 96.94 50 ASN B C 1
ATOM 1252 O O . ASN B 1 50 ? -1.547 5.691 16.188 1 96.94 50 ASN B O 1
ATOM 1256 N N . SER B 1 51 ? 0.292 6.426 17.156 1 96 51 SER B N 1
ATOM 1257 C CA . SER B 1 51 ? -0.311 6.672 18.453 1 96 51 SER B CA 1
ATOM 1258 C C . SER B 1 51 ? -1.443 7.688 18.359 1 96 51 SER B C 1
ATOM 1260 O O . SER B 1 51 ? -2.27 7.793 19.266 1 96 51 SER B O 1
ATOM 1262 N N . SER B 1 52 ? -1.45 8.461 17.312 1 96.38 52 SER B N 1
ATOM 1263 C CA . SER B 1 52 ? -2.502 9.461 17.172 1 96.38 52 SER B CA 1
ATOM 1264 C C . SER B 1 52 ? -3.797 8.836 16.656 1 96.38 52 SER B C 1
ATOM 1266 O O . SER B 1 52 ? -4.836 9.492 16.625 1 96.38 52 SER B O 1
ATOM 1268 N N . CYS B 1 53 ? -3.75 7.555 16.281 1 96.44 53 CYS B N 1
ATOM 1269 C CA . CYS B 1 53 ? -4.91 6.898 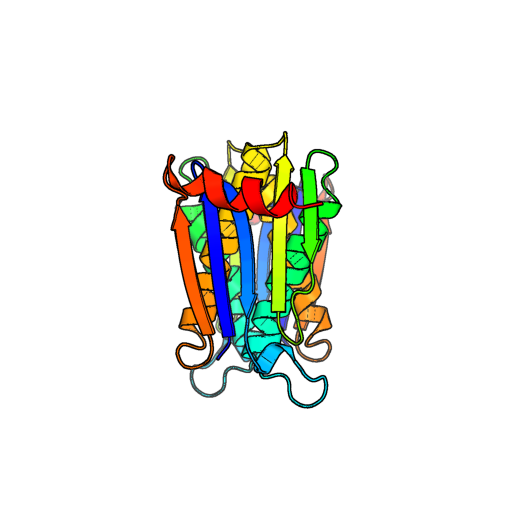15.695 1 96.44 53 CYS B CA 1
ATOM 1270 C C . CYS B 1 53 ? -5.516 5.887 16.656 1 96.44 53 CYS B C 1
ATOM 1272 O O . CYS B 1 53 ? -4.793 5.227 17.406 1 96.44 53 CYS B O 1
ATOM 1274 N N . THR B 1 54 ? -6.781 5.863 16.672 1 96.38 54 THR B N 1
ATOM 1275 C CA . THR B 1 54 ? -7.539 4.82 17.344 1 96.38 54 THR B CA 1
ATOM 1276 C C . THR B 1 54 ? -8.32 3.975 16.344 1 96.38 54 THR B C 1
ATOM 1278 O O . THR B 1 54 ? -9.125 4.5 15.578 1 96.38 54 THR B O 1
ATOM 1281 N N . VAL B 1 55 ? -8.039 2.701 16.344 1 95.94 55 VAL B N 1
ATOM 1282 C CA . VAL B 1 55 ? -8.672 1.813 15.375 1 95.94 55 VAL B CA 1
ATOM 1283 C C . VAL B 1 55 ? -9.312 0.633 16.094 1 95.94 55 VAL B C 1
ATOM 1285 O O . VAL B 1 55 ? -8.945 0.315 17.234 1 95.94 55 VAL B O 1
ATOM 1288 N N . GLN B 1 56 ? -10.336 0.109 15.477 1 93.31 56 GLN B N 1
ATOM 1289 C CA . GLN B 1 56 ? -11 -1.106 15.938 1 93.31 56 GLN B CA 1
ATOM 1290 C C . GLN B 1 56 ? -11.062 -2.152 14.828 1 93.31 56 GLN B C 1
ATOM 1292 O O . GLN B 1 56 ? -11.516 -1.863 13.719 1 93.31 56 GLN B O 1
ATOM 1297 N N . GLY B 1 57 ? -10.469 -3.283 15.086 1 88.44 57 GLY B N 1
ATOM 1298 C CA . GLY B 1 57 ? -10.516 -4.395 14.148 1 88.44 57 GLY B CA 1
ATOM 1299 C C . GLY B 1 57 ? -11.453 -5.504 14.594 1 88.44 57 GLY B C 1
ATOM 1300 O O . GLY B 1 57 ? -11.648 -5.719 15.789 1 88.44 57 GLY B O 1
ATOM 1301 N N . SER B 1 58 ? -12.188 -6.047 13.625 1 79.56 58 SER B N 1
ATOM 1302 C CA . SER B 1 58 ? -12.984 -7.227 13.953 1 79.56 58 SER B CA 1
ATOM 1303 C C . SER B 1 58 ? -12.945 -8.242 12.812 1 79.56 58 SER B C 1
ATOM 1305 O O . SER B 1 58 ? -12.688 -7.891 11.664 1 79.56 58 SER B O 1
ATOM 1307 N N . VAL B 1 59 ? -12.797 -9.445 13.289 1 73.38 59 VAL B N 1
ATOM 1308 C CA . VAL B 1 59 ? -13.031 -10.523 12.328 1 73.38 59 VAL B CA 1
ATOM 1309 C C . VAL B 1 59 ? -14.508 -10.906 12.344 1 73.38 59 VAL B C 1
ATOM 1311 O O . VAL B 1 59 ? -15.039 -11.344 13.367 1 73.38 59 VAL B O 1
ATOM 1314 N N . ALA B 1 60 ? -15.156 -10.516 11.227 1 67.12 60 ALA B N 1
ATOM 1315 C CA . ALA B 1 60 ? -16.594 -10.734 11.18 1 67.12 60 ALA B CA 1
ATOM 1316 C C . ALA B 1 60 ? -16.922 -12.188 10.859 1 67.12 60 ALA B C 1
ATOM 1318 O O . ALA B 1 60 ? -18.047 -12.641 11.055 1 67.12 60 ALA B O 1
ATOM 1319 N N . GLY B 1 61 ? -16.078 -12.938 10.406 1 65.31 61 GLY B N 1
ATOM 1320 C CA . GLY B 1 61 ? -16.188 -14.344 10.031 1 65.31 61 GLY B CA 1
ATOM 1321 C C . GLY B 1 61 ? -14.992 -14.836 9.242 1 65.31 61 GLY B C 1
ATOM 1322 O O . GLY B 1 61 ? -14.055 -14.078 8.984 1 65.31 61 GLY B O 1
ATOM 1323 N N . PRO B 1 62 ? -15.102 -16.109 8.977 1 65.5 62 PRO B N 1
ATOM 1324 C CA . PRO B 1 62 ? -14.008 -16.641 8.148 1 65.5 62 PRO B CA 1
ATOM 1325 C C . PRO B 1 62 ? -13.844 -15.867 6.84 1 65.5 62 PRO B C 1
ATOM 1327 O O . PRO B 1 62 ? -14.812 -15.664 6.109 1 65.5 62 PRO B O 1
ATOM 1330 N N . GLY B 1 63 ? -12.711 -15.305 6.672 1 73.25 63 GLY B N 1
ATOM 1331 C CA . GLY B 1 63 ? -12.43 -14.633 5.414 1 73.25 63 GLY B CA 1
ATOM 1332 C C . GLY B 1 63 ? -12.898 -13.188 5.395 1 73.25 63 GLY B C 1
ATOM 1333 O O . GLY B 1 63 ? -13.039 -12.594 4.324 1 73.25 63 GLY B O 1
ATOM 1334 N N . ALA B 1 64 ? -13.273 -12.789 6.602 1 82.44 64 ALA B N 1
ATOM 1335 C CA . ALA B 1 64 ? -13.773 -11.414 6.648 1 82.44 64 ALA B CA 1
ATOM 1336 C C . ALA B 1 64 ? -12.859 -10.531 7.488 1 82.44 64 ALA B C 1
ATOM 1338 O O . ALA B 1 64 ? -12.352 -10.961 8.523 1 82.44 64 ALA B O 1
ATOM 1339 N N . PHE B 1 65 ? -12.602 -9.398 6.988 1 87.31 65 PHE B N 1
ATOM 1340 C CA . PHE B 1 65 ? -11.797 -8.367 7.645 1 87.31 65 PHE B CA 1
ATOM 1341 C C . PHE B 1 65 ? -12.555 -7.043 7.684 1 87.31 65 PHE B C 1
ATOM 1343 O O . PHE B 1 65 ? -13.109 -6.609 6.672 1 87.31 65 PHE B O 1
ATOM 1350 N N . VAL B 1 66 ? -12.695 -6.477 8.93 1 92.44 66 VAL B N 1
ATOM 1351 C CA . VAL B 1 66 ? -13.258 -5.137 9.062 1 92.44 66 VAL B CA 1
ATOM 1352 C C . VAL B 1 66 ? -12.352 -4.285 9.953 1 92.44 66 VAL B C 1
ATOM 1354 O O . VAL B 1 66 ? -11.969 -4.711 11.047 1 92.44 66 VAL B O 1
ATOM 1357 N N . LEU B 1 67 ? -12.008 -3.199 9.492 1 95.12 67 LEU B N 1
ATOM 1358 C CA . LEU B 1 67 ? -11.211 -2.232 10.242 1 95.12 67 LEU B CA 1
ATOM 1359 C C . LEU B 1 67 ? -11.883 -0.862 10.242 1 95.12 67 LEU B C 1
ATOM 1361 O O . LEU B 1 67 ? -12.258 -0.352 9.18 1 95.12 67 LEU B O 1
ATOM 1365 N N . THR B 1 68 ? -12.047 -0.303 11.43 1 95 68 THR B N 1
ATOM 1366 C CA . THR B 1 68 ? -12.648 1.019 11.578 1 95 68 THR B CA 1
ATOM 1367 C C . THR B 1 68 ? -11.664 1.994 12.219 1 95 68 THR B C 1
ATOM 1369 O O . THR B 1 68 ? -11.094 1.703 13.266 1 95 68 THR B O 1
ATOM 1372 N N . VAL B 1 69 ? -11.445 3.068 11.625 1 96.44 69 VAL B N 1
ATOM 1373 C CA . VAL B 1 69 ? -10.672 4.156 12.203 1 96.44 69 VAL B CA 1
ATOM 1374 C C . VAL B 1 69 ? -11.586 5.066 13.023 1 96.44 69 VAL B C 1
ATOM 1376 O O . VAL B 1 69 ? -12.375 5.828 12.461 1 96.44 69 VAL B O 1
ATOM 1379 N N . LYS B 1 70 ? -11.445 5.035 14.289 1 94.94 70 LYS B N 1
ATOM 1380 C CA . LYS B 1 70 ? -12.32 5.781 15.195 1 94.94 70 LYS B CA 1
ATOM 1381 C C . LYS B 1 70 ? -11.859 7.23 15.328 1 94.94 70 LYS B C 1
ATOM 1383 O O . LYS B 1 70 ? -12.688 8.141 15.445 1 94.94 70 LYS B O 1
ATOM 1388 N N . ASP B 1 71 ? -10.539 7.383 15.422 1 93.88 71 ASP B N 1
ATOM 1389 C CA . ASP B 1 71 ? -9.945 8.711 15.562 1 93.88 71 ASP B CA 1
ATOM 1390 C C . ASP B 1 71 ? -8.5 8.711 15.078 1 93.88 71 ASP B C 1
ATOM 1392 O O . ASP B 1 71 ? -7.824 7.684 15.109 1 93.88 71 ASP B O 1
ATOM 1396 N N . CYS B 1 72 ? -8.164 9.805 14.469 1 95.56 72 CYS B N 1
ATOM 1397 C CA . CYS B 1 72 ? -6.773 10.023 14.086 1 95.56 72 CYS B CA 1
ATOM 1398 C C . CYS B 1 72 ? -6.449 11.516 14.039 1 95.56 72 CYS B C 1
ATOM 1400 O O . CYS B 1 72 ? -7.004 12.242 13.211 1 95.56 72 CYS B O 1
ATOM 1402 N N . ARG B 1 73 ? -5.578 11.984 14.797 1 95.88 73 ARG B N 1
ATOM 1403 C CA . ARG B 1 73 ? -5.25 13.406 14.867 1 95.88 73 ARG B CA 1
ATOM 1404 C C . ARG B 1 73 ? -4.344 13.812 13.703 1 95.88 73 ARG B C 1
ATOM 1406 O O . ARG B 1 73 ? -4.398 14.953 13.242 1 95.88 73 ARG B O 1
ATOM 1413 N N . ASP B 1 74 ? -3.543 12.906 13.305 1 95.44 74 ASP B N 1
ATOM 1414 C CA . ASP B 1 74 ? -2.627 13.172 12.195 1 95.44 74 ASP B CA 1
ATOM 1415 C C . ASP B 1 74 ? -3.326 13 10.852 1 95.44 74 ASP B C 1
ATOM 1417 O O . ASP B 1 74 ? -3.068 12.031 10.133 1 95.44 74 ASP B O 1
ATOM 1421 N N . GLN B 1 75 ? -4.066 13.938 10.477 1 94.88 75 GLN B N 1
ATOM 1422 C CA . GLN B 1 75 ? -4.961 13.844 9.328 1 94.88 75 GLN B CA 1
ATOM 1423 C C . GLN B 1 75 ? -4.176 13.781 8.023 1 94.88 75 GLN B C 1
ATOM 1425 O O . GLN B 1 75 ? -4.543 13.047 7.102 1 94.88 75 GLN B O 1
ATOM 1430 N N . ALA B 1 76 ? -3.184 14.594 7.91 1 95.44 76 ALA B N 1
ATOM 1431 C CA . ALA B 1 76 ? -2.375 14.578 6.691 1 95.44 76 ALA B CA 1
ATOM 1432 C C . ALA B 1 76 ? -1.711 13.219 6.492 1 95.44 76 ALA B C 1
ATOM 1434 O O . ALA B 1 76 ? -1.686 12.695 5.375 1 95.44 76 ALA B O 1
ATOM 1435 N N . TRP B 1 77 ? -1.167 12.656 7.574 1 96.75 77 TRP B N 1
ATOM 1436 C CA . TRP B 1 77 ? -0.59 11.32 7.547 1 96.75 77 TRP B CA 1
ATOM 1437 C C . TRP B 1 77 ? -1.624 10.289 7.102 1 96.75 77 TRP B C 1
ATOM 1439 O O . TRP B 1 77 ? -1.355 9.477 6.215 1 96.75 77 TRP B O 1
ATOM 1449 N N . LEU B 1 78 ? -2.736 10.391 7.699 1 97.69 78 LEU B N 1
ATOM 1450 C CA . LEU B 1 78 ? -3.811 9.453 7.383 1 97.69 78 LEU B CA 1
ATOM 1451 C C . LEU B 1 78 ? -4.227 9.578 5.922 1 97.69 78 LEU B C 1
ATOM 1453 O O . LEU B 1 78 ? -4.559 8.578 5.281 1 97.69 78 LEU B O 1
ATOM 1457 N N . GLN B 1 79 ? -4.25 10.773 5.441 1 96.75 79 GLN B N 1
ATOM 1458 C CA . GLN B 1 79 ? -4.57 10.977 4.031 1 96.75 79 GLN B CA 1
ATOM 1459 C C . GLN B 1 79 ? -3.551 10.289 3.129 1 96.75 79 GLN B C 1
ATOM 1461 O O . GLN B 1 79 ? -3.914 9.711 2.104 1 96.75 79 GLN B O 1
ATOM 1466 N N . GLY B 1 80 ? -2.26 10.406 3.449 1 97.44 80 GLY B N 1
ATOM 1467 C CA . GLY B 1 80 ? -1.238 9.688 2.705 1 97.44 80 GLY B CA 1
ATOM 1468 C C . GLY B 1 80 ? -1.449 8.188 2.697 1 97.44 80 GLY B C 1
ATOM 1469 O O . GLY B 1 80 ? -1.342 7.547 1.65 1 97.44 80 GLY B O 1
ATOM 1470 N N . VAL B 1 81 ? -1.755 7.664 3.855 1 97.94 81 VAL B N 1
ATOM 1471 C CA . VAL B 1 81 ? -2.051 6.242 4.008 1 97.94 81 VAL B CA 1
ATOM 1472 C C . VAL B 1 81 ? -3.246 5.867 3.135 1 97.94 81 VAL B C 1
ATOM 1474 O O . VAL B 1 81 ? -3.191 4.891 2.385 1 97.94 81 VAL B O 1
ATOM 1477 N N . ALA B 1 82 ? -4.281 6.664 3.184 1 97.5 82 ALA B N 1
ATOM 1478 C CA . ALA B 1 82 ? -5.52 6.406 2.453 1 97.5 82 ALA B CA 1
ATOM 1479 C C . ALA B 1 82 ? -5.277 6.422 0.946 1 97.5 82 ALA B C 1
ATOM 1481 O O . ALA B 1 82 ? -5.785 5.559 0.222 1 97.5 82 ALA B O 1
ATOM 1482 N N . ASP B 1 83 ? -4.574 7.414 0.493 1 97.5 83 ASP B N 1
ATOM 1483 C CA . ASP B 1 83 ? -4.316 7.547 -0.937 1 97.5 83 ASP B CA 1
ATOM 1484 C C . ASP B 1 83 ? -3.572 6.328 -1.477 1 97.5 83 ASP B C 1
ATOM 1486 O O . ASP B 1 83 ? -3.969 5.75 -2.492 1 97.5 83 ASP B O 1
ATOM 1490 N N . LEU B 1 84 ? -2.482 5.91 -0.799 1 98.31 84 LEU B N 1
ATOM 1491 C CA . LEU B 1 84 ? -1.733 4.75 -1.271 1 98.31 84 LEU B CA 1
ATOM 1492 C C . LEU B 1 84 ? -2.566 3.479 -1.147 1 98.31 84 LEU B C 1
ATOM 1494 O O . LEU B 1 84 ? -2.537 2.623 -2.035 1 98.31 84 LEU B O 1
ATOM 1498 N N . LEU B 1 85 ? -3.322 3.342 -0.057 1 98.38 85 LEU B N 1
ATOM 1499 C CA . LEU B 1 85 ? -4.191 2.188 0.139 1 98.38 85 LEU B CA 1
ATOM 1500 C C . LEU B 1 85 ? -5.156 2.027 -1.032 1 98.38 85 LEU B C 1
ATOM 1502 O O . LEU B 1 85 ? -5.199 0.969 -1.664 1 98.38 85 LEU B O 1
ATOM 1506 N N . GLY B 1 86 ? -5.906 3.098 -1.262 1 97.81 86 GLY B N 1
ATOM 1507 C CA . GLY B 1 86 ? -6.902 3.055 -2.324 1 97.81 86 GLY B CA 1
ATOM 1508 C C . GLY B 1 86 ? -6.312 2.721 -3.68 1 97.81 86 GLY B C 1
ATOM 1509 O O . GLY B 1 86 ? -6.816 1.846 -4.387 1 97.81 86 GLY B O 1
ATOM 1510 N N . GLN B 1 87 ? -5.293 3.383 -4.023 1 98.06 87 GLN B N 1
ATOM 1511 C CA . GLN B 1 87 ? -4.695 3.186 -5.344 1 98.06 87 GLN B CA 1
ATOM 1512 C C . GLN B 1 87 ? -4.086 1.791 -5.465 1 98.06 87 GLN B C 1
ATOM 1514 O O . GLN B 1 87 ? -4.172 1.162 -6.523 1 98.06 87 GLN B O 1
ATOM 1519 N N . THR B 1 88 ? -3.361 1.271 -4.41 1 98.5 88 THR B N 1
ATOM 1520 C CA . THR B 1 88 ? -2.771 -0.063 -4.43 1 98.5 88 THR B CA 1
ATOM 1521 C C . THR B 1 88 ? -3.85 -1.129 -4.602 1 98.5 88 THR B C 1
ATOM 1523 O O . THR B 1 88 ? -3.699 -2.047 -5.41 1 98.5 88 THR B O 1
ATOM 1526 N N . LEU B 1 89 ? -4.938 -0.996 -3.879 1 98.19 89 LEU B N 1
ATOM 1527 C CA . LEU B 1 89 ? -6.035 -1.953 -3.998 1 98.19 89 LEU B CA 1
ATOM 1528 C C . LEU B 1 89 ? -6.656 -1.898 -5.387 1 98.19 89 LEU B C 1
ATOM 1530 O O . LEU B 1 89 ? -7.051 -2.93 -5.938 1 98.19 89 LEU B O 1
ATOM 1534 N N . GLN B 1 90 ? -6.758 -0.717 -5.91 1 98.25 90 GLN B N 1
ATOM 1535 C CA . GLN B 1 90 ? -7.238 -0.575 -7.281 1 98.25 90 GLN B CA 1
ATOM 1536 C C . GLN B 1 90 ? -6.324 -1.304 -8.266 1 98.25 90 GLN B C 1
ATOM 1538 O O . GLN B 1 90 ? -6.801 -2 -9.164 1 98.25 90 GLN B O 1
ATOM 1543 N N . GLU B 1 91 ? -5.016 -1.162 -8.125 1 97.5 91 GLU B N 1
ATOM 1544 C CA . GLU B 1 91 ? -4.062 -1.833 -9 1 97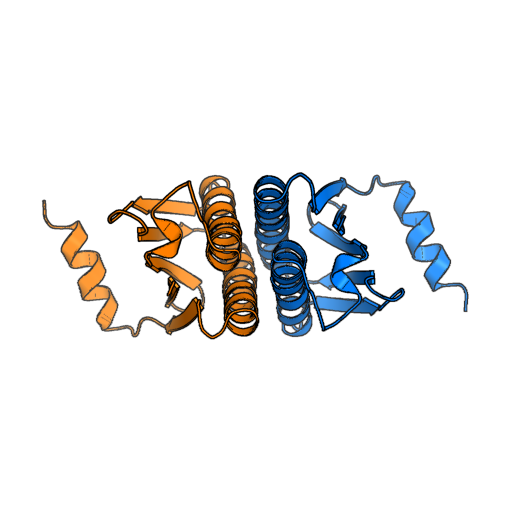.5 91 GLU B CA 1
ATOM 1545 C C . GLU B 1 91 ? -4.141 -3.35 -8.852 1 97.5 91 GLU B C 1
ATOM 1547 O O . GLU B 1 91 ? -3.979 -4.086 -9.82 1 97.5 91 GLU B O 1
ATOM 1552 N N . ILE B 1 92 ? -4.305 -3.838 -7.613 1 97 92 ILE B N 1
ATOM 1553 C CA . ILE B 1 92 ? -4.449 -5.273 -7.379 1 97 92 ILE B CA 1
ATOM 1554 C C . ILE B 1 92 ? -5.695 -5.789 -8.094 1 97 92 ILE B C 1
ATOM 1556 O O . ILE B 1 92 ? -5.656 -6.84 -8.742 1 97 92 ILE B O 1
ATOM 1560 N N . ALA B 1 93 ? -6.805 -5.059 -8 1 97.38 93 ALA B N 1
ATOM 1561 C CA . ALA B 1 93 ? -8.031 -5.441 -8.688 1 97.38 93 ALA B CA 1
ATOM 1562 C C . ALA B 1 93 ? -7.816 -5.504 -10.195 1 97.38 93 ALA B C 1
ATOM 1564 O O . ALA B 1 93 ? -8.383 -6.367 -10.875 1 97.38 93 ALA B O 1
ATOM 1565 N N . LEU B 1 94 ? -7.039 -4.637 -10.734 1 96.5 94 LEU B N 1
ATOM 1566 C CA . LEU B 1 94 ? -6.738 -4.621 -12.164 1 96.5 94 LEU B CA 1
ATOM 1567 C C . LEU B 1 94 ? -5.855 -5.805 -12.547 1 96.5 94 LEU B C 1
ATOM 1569 O O . LEU B 1 94 ? -5.949 -6.316 -13.672 1 96.5 94 LEU B O 1
ATOM 1573 N N . ALA B 1 95 ? -5.008 -6.277 -11.648 1 93.75 95 ALA B N 1
ATOM 1574 C CA . ALA B 1 95 ? -4.121 -7.41 -11.898 1 93.75 95 ALA B CA 1
ATOM 1575 C C . ALA B 1 95 ? -4.891 -8.727 -11.836 1 93.75 95 ALA B C 1
ATOM 1577 O O . ALA B 1 95 ? -4.523 -9.695 -12.508 1 93.75 95 ALA B O 1
ATOM 1578 N N . TRP B 1 96 ? -5.934 -8.758 -11.016 1 93.62 96 TRP B N 1
ATOM 1579 C CA . TRP B 1 96 ? -6.781 -9.938 -10.867 1 93.62 96 TRP B CA 1
ATOM 1580 C C . TRP B 1 96 ? -8.258 -9.562 -10.961 1 93.62 96 TRP B C 1
ATOM 1582 O O . TRP B 1 96 ? -9.008 -9.742 -10 1 93.62 96 TRP B O 1
ATOM 1592 N N . PRO B 1 97 ? -8.727 -9.219 -12.133 1 94.62 97 PRO B N 1
ATOM 1593 C CA . PRO B 1 97 ? -10.07 -8.664 -12.289 1 94.62 97 PRO B CA 1
ATOM 1594 C C . PRO B 1 97 ? -11.164 -9.703 -12.062 1 94.62 97 PRO B C 1
ATOM 1596 O O . PRO B 1 97 ? -12.297 -9.344 -11.727 1 94.62 97 PRO B O 1
ATOM 1599 N N . GLU B 1 98 ? -10.836 -10.969 -12.203 1 93.38 98 GLU B N 1
ATOM 1600 C CA . GLU B 1 98 ? -11.836 -12.016 -12.016 1 93.38 98 GLU B CA 1
ATOM 1601 C C . GLU B 1 98 ? -11.844 -12.516 -10.57 1 93.38 98 GLU B C 1
ATOM 1603 O O . GLU B 1 98 ? -12.68 -13.336 -10.195 1 93.38 98 GLU B O 1
ATOM 1608 N N . GLU B 1 99 ? -10.93 -12.055 -9.742 1 92.62 99 GLU B N 1
ATOM 1609 C CA . GLU B 1 99 ? -10.773 -12.602 -8.398 1 92.62 99 GLU B CA 1
ATOM 1610 C C . GLU B 1 99 ? -10.977 -11.516 -7.34 1 92.62 99 GLU B C 1
ATOM 1612 O O . GLU B 1 99 ? -11.305 -11.82 -6.191 1 92.62 99 GLU B O 1
ATOM 1617 N N . VAL B 1 100 ? -10.727 -10.25 -7.727 1 95.12 100 VAL B N 1
ATOM 1618 C CA . VAL B 1 100 ? -10.758 -9.18 -6.746 1 95.12 100 VAL B CA 1
ATOM 1619 C C . VAL B 1 100 ? -11.648 -8.039 -7.246 1 95.12 100 VAL B C 1
ATOM 1621 O O . VAL B 1 100 ? -11.5 -7.582 -8.383 1 95.12 100 VAL B O 1
ATOM 1624 N N . CYS B 1 101 ? -12.539 -7.633 -6.477 1 96.5 101 CYS B N 1
ATOM 1625 C CA . CYS B 1 101 ? -13.359 -6.453 -6.723 1 96.5 101 CYS B CA 1
ATOM 1626 C C . CYS B 1 101 ? -13.109 -5.379 -5.668 1 96.5 101 CYS B C 1
ATOM 1628 O O . CYS B 1 101 ? -13.234 -5.641 -4.469 1 96.5 101 CYS B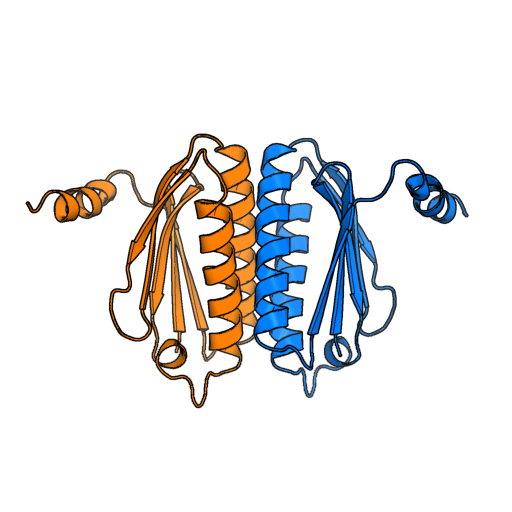 O 1
ATOM 1630 N N . PHE B 1 102 ? -12.719 -4.172 -6.098 1 97.88 102 PHE B N 1
ATOM 1631 C CA . PHE B 1 102 ? -12.438 -3.064 -5.195 1 97.88 102 PHE B CA 1
ATOM 1632 C C . PHE B 1 102 ? -13.438 -1.934 -5.395 1 97.88 102 PHE B C 1
ATOM 1634 O O . PHE B 1 102 ? -13.781 -1.596 -6.531 1 97.88 102 PHE B O 1
ATOM 1641 N N . SER B 1 103 ? -13.93 -1.418 -4.289 1 96.75 103 SER B N 1
ATOM 1642 C CA . SER B 1 103 ? -14.812 -0.255 -4.32 1 96.75 103 SER B CA 1
ATOM 1643 C C . SER B 1 103 ? -14.406 0.777 -3.277 1 96.75 103 SER B C 1
ATOM 1645 O O . SER B 1 103 ? -13.992 0.42 -2.172 1 96.75 103 SER B O 1
ATOM 1647 N N . ALA B 1 104 ? -14.406 2.014 -3.613 1 95 104 ALA B N 1
ATOM 1648 C CA . ALA B 1 104 ? -14.18 3.15 -2.723 1 95 104 ALA B CA 1
ATOM 1649 C C . ALA B 1 104 ? -15.383 4.09 -2.721 1 95 104 ALA B C 1
ATOM 1651 O O . ALA B 1 104 ? -15.852 4.52 -3.779 1 95 104 ALA B O 1
ATOM 1652 N N . ASP B 1 105 ? -15.977 4.266 -1.514 1 91.88 105 ASP B N 1
ATOM 1653 C CA . ASP B 1 105 ? -17.172 5.105 -1.432 1 91.88 105 ASP B CA 1
ATOM 1654 C C . ASP B 1 105 ? -17 6.199 -0.383 1 91.88 105 ASP B C 1
ATOM 1656 O O . ASP B 1 105 ? -16.344 5.988 0.646 1 91.88 105 ASP B O 1
ATOM 1660 N N . GLU B 1 106 ? -17.5 7.418 -0.655 1 89.12 106 GLU B N 1
ATOM 1661 C CA . GLU B 1 106 ? -17.562 8.508 0.311 1 89.12 106 GLU B CA 1
ATOM 1662 C C . GLU B 1 106 ? -18.859 8.477 1.111 1 89.12 106 GLU B C 1
ATOM 1664 O O . GLU B 1 106 ? -19.938 8.328 0.542 1 89.12 106 GLU B O 1
ATOM 1669 N N . LEU B 1 107 ? -18.75 8.422 2.383 1 80.56 107 LEU B N 1
ATOM 1670 C CA . LEU B 1 107 ? -19.922 8.359 3.244 1 80.56 107 LEU B CA 1
ATOM 1671 C C . LEU B 1 107 ? -20.703 9.672 3.186 1 80.56 107 LEU B C 1
ATOM 1673 O O . LEU B 1 107 ? -20.125 10.75 3.246 1 80.56 107 LEU B O 1
ATOM 1677 N N . SER B 1 108 ? -21.781 9.695 2.535 1 61.5 108 SER B N 1
ATOM 1678 C CA . SER B 1 108 ? -22.672 10.852 2.562 1 61.5 108 SER B CA 1
ATOM 1679 C C . SER B 1 108 ? -23.078 11.203 3.988 1 61.5 108 SER B C 1
ATOM 1681 O O . SER B 1 108 ? -23.094 10.344 4.867 1 61.5 108 SER B O 1
ATOM 1683 N N . LYS B 1 109 ? -23.047 12.609 4.379 1 51.66 109 LYS B N 1
ATOM 1684 C CA . LYS B 1 109 ? -23.547 13.102 5.664 1 51.66 109 LYS B CA 1
ATOM 1685 C C . LYS B 1 109 ? -24.688 12.234 6.184 1 51.66 109 LYS B C 1
ATOM 1687 O O . LYS B 1 109 ? -24.875 12.109 7.395 1 51.66 109 LYS B O 1
ATOM 1692 N N . THR B 1 110 ? -25.469 11.766 5.559 1 44.81 110 THR B N 1
ATOM 1693 C CA . THR B 1 110 ? -26.703 11.156 6.043 1 44.81 110 THR B CA 1
ATOM 1694 C C . THR B 1 110 ? -26.453 9.742 6.543 1 44.81 110 THR B C 1
ATOM 1696 O O . THR B 1 110 ? -27.172 9.242 7.406 1 44.81 110 THR B O 1
ATOM 1699 N N . GLU B 1 111 ? -25.672 9.008 5.992 1 43.88 111 GLU B N 1
ATOM 1700 C CA . GLU B 1 111 ? -25.578 7.59 6.32 1 43.88 111 GLU B CA 1
ATOM 1701 C C . GLU B 1 111 ? -24.703 7.371 7.551 1 43.88 111 GLU B C 1
ATOM 1703 O O . GLU B 1 111 ? -24.5 6.234 7.984 1 43.88 111 GLU B O 1
ATOM 1708 N N . PHE B 1 112 ? -23.891 8.18 8.078 1 41.88 112 PHE B N 1
ATOM 1709 C CA . PHE B 1 112 ? -23.156 8.047 9.336 1 41.88 112 PHE B CA 1
ATOM 1710 C C . PHE B 1 112 ? -24.078 7.527 10.438 1 41.88 112 PHE B C 1
ATOM 1712 O O . PHE B 1 112 ? -23.609 7.199 11.531 1 41.88 112 PHE B O 1
ATOM 1719 N N . SER B 1 113 ? -25.281 7.738 10.406 1 39.62 113 SER B N 1
ATOM 1720 C CA . SER B 1 113 ? -26.203 7.359 11.469 1 39.62 113 SER B CA 1
ATOM 1721 C C . SER B 1 113 ? -26.203 5.848 11.695 1 39.62 113 SER B C 1
ATOM 1723 O O . SER B 1 113 ? -26.516 5.379 12.789 1 39.62 113 SER B O 1
ATOM 1725 N N . ARG B 1 114 ? -26.078 5.113 10.711 1 38.88 114 ARG B N 1
ATOM 1726 C CA . ARG B 1 114 ? -26.266 3.688 10.961 1 38.88 114 ARG B CA 1
ATOM 1727 C C . ARG B 1 114 ? -25.031 3.07 11.586 1 38.88 114 ARG B C 1
ATOM 1729 O O . ARG B 1 114 ? -25.125 2.115 12.359 1 38.88 114 ARG B O 1
ATOM 1736 N N . ILE B 1 115 ? -23.828 3.438 11.312 1 42.59 115 ILE B N 1
ATOM 1737 C CA . ILE B 1 115 ? -22.641 2.846 11.938 1 42.59 115 ILE B CA 1
ATOM 1738 C C . ILE B 1 115 ? -22.578 3.262 13.406 1 42.59 115 ILE B C 1
ATOM 1740 O O . ILE B 1 115 ? -22.219 2.455 14.273 1 42.59 115 ILE B O 1
ATOM 1744 N N . GLU B 1 116 ? -22.922 4.359 13.852 1 41.16 116 GLU B N 1
ATOM 1745 C CA . GLU B 1 116 ? -23.031 4.746 15.258 1 41.16 116 GLU B CA 1
ATOM 1746 C C . GLU B 1 116 ? -24.125 3.943 15.961 1 41.16 116 GLU B C 1
ATOM 1748 O O . GLU B 1 116 ? -24.062 3.748 17.188 1 41.16 116 GLU B O 1
ATOM 1753 N N . GLU B 1 117 ? -25.141 3.629 15.289 1 39.41 117 GLU B N 1
ATOM 1754 C CA . GLU B 1 117 ? -26.266 2.99 15.984 1 39.41 117 GLU B CA 1
ATOM 1755 C C . GLU B 1 117 ? -25.891 1.574 16.422 1 39.41 117 GLU B C 1
ATOM 1757 O O . GLU B 1 117 ? -26.312 1.127 17.5 1 39.41 117 GLU B O 1
ATOM 1762 N N . ASN B 1 118 ? -25.156 0.828 15.586 1 39.91 118 ASN B N 1
ATOM 1763 C CA . ASN B 1 118 ? -24.922 -0.527 16.078 1 39.91 118 ASN B CA 1
ATOM 1764 C C . ASN B 1 118 ? -23.891 -0.552 17.203 1 39.91 118 ASN B C 1
ATOM 1766 O O . ASN B 1 118 ? -23.625 -1.606 17.766 1 39.91 118 ASN B O 1
ATOM 1770 N N . SER B 1 119 ? -23.078 0.434 17.344 1 35.81 119 SER B N 1
ATOM 1771 C CA . SER B 1 119 ? -22.172 0.385 18.484 1 35.81 119 SER B CA 1
ATOM 1772 C C . SER B 1 119 ? -22.891 0.685 19.797 1 35.81 119 SER B C 1
ATOM 1774 O O . SER B 1 119 ? -22.328 0.509 20.875 1 35.81 119 SER B O 1
ATOM 1776 N N . ASP B 1 120 ? -23.984 1.42 19.719 1 33.16 120 ASP B N 1
ATOM 1777 C CA . ASP B 1 120 ? -24.641 1.729 20.984 1 33.16 120 ASP B CA 1
ATOM 1778 C C . ASP B 1 120 ? -25.5 0.557 21.469 1 33.16 120 ASP B C 1
ATOM 1780 O O . ASP B 1 120 ? -26.344 0.716 22.344 1 33.16 120 ASP B O 1
ATOM 1784 N N . GLY B 1 121 ? -25.562 -0.553 20.672 1 33.56 121 GLY B N 1
ATOM 1785 C CA . GLY B 1 121 ? -26.406 -1.565 21.281 1 33.56 121 GLY B CA 1
ATOM 1786 C C . GLY B 1 121 ? -25.781 -2.203 22.516 1 33.56 121 GLY B C 1
ATOM 1787 O O . GLY B 1 121 ? -24.891 -3.043 22.391 1 33.56 121 GLY B O 1
ATOM 1788 N N . THR B 1 122 ? -25.328 -1.484 23.531 1 23.78 122 THR B N 1
ATOM 1789 C CA . THR B 1 122 ? -25.453 -2.152 24.828 1 23.78 122 THR B CA 1
ATOM 1790 C C . THR B 1 122 ? -26.906 -2.518 25.109 1 23.78 122 THR B C 1
ATOM 1792 O O . THR B 1 122 ? -27.828 -1.764 24.766 1 23.78 122 THR B O 1
#

Secondary structure (DSSP, 8-state):
-EEEEEEEETTEEEEEEEE-GGGT-STT--HHHHHHHHHHHHHHHHHHH-TTEEEEEE--STTEEEEEEEEES-HHHHHHHHHHHHHHHHHHHHHSTTTEEEEEEE--TTTHHHHHHHHS--/-EEEEEEEETTEEEEEEEE-GGGT-STT--HHHHHHHHHHHHHHHHHHH-TTEEEEEE--STTEEEEEEEEES-HHHHHHHHHHHHHHHHHHHHHSTTTEEEEEEE--TTTHHHHHHHHS--

Radius of gyration: 18.41 Å; Cα contacts (8 Å, |Δi|>4): 459; chains: 2; bounding box: 54×44×45 Å

pLDDT: mean 83.35, std 20.22, range [23.78, 98.5]

Nearest PDB structures (foldseek):
  7kld-assembly1_B  TM=8.139E-01  e=1.645E-07  Staphylococcus aureus
  7jvs-assembly1_D  TM=8.228E-01  e=4.628E-07  Staphylococcus aureus
  7kld-assembly1_A-2  TM=8.479E-01  e=7.763E-07  Staphylococcus aureus
  2g0j-assembly2_C  TM=8.248E-01  e=6.394E-07  Streptococcus mutans
  4peo-assembly1_A  TM=8.494E-01  e=7.463E-06  Staphylococcus aureus subsp. aureus Mu50